Protein AF-A0A316YQ80-F1 (afdb_monomer_lite)

Sequence (242 aa):
MSKETETKEKSRPVLRRNPPIWSVTRQELCETLPYYRTYHSGCYFTSAPRPAWFDAHKPTAQGAPSSAPEGSTSTATVALHRDITPYAYLLGGFGAPRDLWHAEGRVVISHGGGKSGRPDSSSGTEVEGDGREEKSSVPCGKRRKRNGKPQARLKLLSDQSSSDARVAALLSSMRDKAPVVLIMGKDYPLAHFRLREDISFAVLAWYYITDGWGERADGEGEEDDQGEAAVRWKFRFEVRLM

Foldseek 3Di:
DDDPLVVLLVPFAADPDAFPDFDLAVVCVLVPDPQHPDRPDQWDKDLDDDDPVQCVPPPDPDDDDDDDDDDDDDPPPPVPLSLIAIAAGEQALQFAPPFAQDPQNLKTKGWLDDQWADPPDPDDDPPPDDPDDDPDDDDPDDDDPPDDDPPDRTARNAADDCPPSSNVNLVSQQVVVRWYWYKYAQNRRHHSHGYDPSTGIHTDGTWGFPDKDWDFRPDPDDPDDDDGGHIIMMTMTHDDDD

Organism: NCBI:txid215250

Structure (mmCIF, N/CA/C/O backbone):
data_AF-A0A316YQ80-F1
#
_entry.id   AF-A0A316YQ80-F1
#
loop_
_atom_site.group_PDB
_atom_site.id
_atom_site.type_symbol
_atom_site.label_atom_id
_atom_site.label_alt_id
_atom_site.label_comp_id
_atom_site.label_asym_id
_atom_site.label_entity_id
_atom_site.label_seq_id
_atom_site.pdbx_PDB_ins_code
_atom_site.Cartn_x
_atom_site.Cartn_y
_atom_site.Cartn_z
_atom_site.occupancy
_atom_site.B_iso_or_equiv
_atom_site.auth_seq_id
_atom_site.auth_comp_id
_atom_site.auth_asym_id
_atom_site.auth_atom_id
_atom_site.pdbx_PDB_model_num
ATOM 1 N N . MET A 1 1 ? -2.845 19.572 -15.588 1.00 45.44 1 MET A N 1
ATOM 2 C CA . MET A 1 1 ? -3.763 18.550 -15.026 1.00 45.44 1 MET A CA 1
ATOM 3 C C . MET A 1 1 ? -4.574 19.183 -13.910 1.00 45.44 1 MET A C 1
ATOM 5 O O . MET A 1 1 ? -4.271 19.036 -12.734 1.00 45.44 1 MET A O 1
ATOM 9 N N . SER A 1 2 ? -5.526 20.012 -14.313 1.00 49.16 2 SER A N 1
ATOM 10 C CA . SER A 1 2 ? -5.880 21.233 -13.600 1.00 49.16 2 SER A CA 1
ATOM 11 C C . SER A 1 2 ? -7.396 21.233 -13.392 1.00 49.16 2 SER A C 1
ATOM 13 O O . SER A 1 2 ? -8.129 21.042 -14.352 1.00 49.16 2 SER A O 1
ATOM 15 N N . LYS A 1 3 ? -7.859 21.426 -12.151 1.00 36.38 3 LYS A N 1
ATOM 16 C CA . LYS A 1 3 ? -9.272 21.509 -11.712 1.00 36.38 3 LYS A CA 1
ATOM 17 C C . LYS A 1 3 ? -10.079 20.198 -11.644 1.00 36.38 3 LYS A C 1
ATOM 19 O O . LYS A 1 3 ? -10.783 20.017 -10.659 1.00 36.38 3 LYS A O 1
ATOM 24 N N . GLU A 1 4 ? -9.951 19.272 -12.592 1.00 44.03 4 GLU A N 1
ATOM 25 C CA . GLU A 1 4 ? -10.872 18.117 -12.706 1.00 44.03 4 GLU A CA 1
ATOM 26 C C . GLU A 1 4 ? -10.662 17.005 -11.648 1.00 44.03 4 GLU A C 1
ATOM 28 O O . GLU A 1 4 ? -11.613 16.405 -11.135 1.00 44.03 4 GLU A O 1
ATOM 33 N N . THR A 1 5 ? -9.414 16.758 -11.242 1.00 50.00 5 THR A N 1
ATOM 34 C CA . THR A 1 5 ? -9.084 15.797 -10.173 1.00 50.00 5 THR A CA 1
ATOM 35 C C . THR A 1 5 ? -9.442 16.330 -8.783 1.00 50.00 5 THR A C 1
ATOM 37 O O . THR A 1 5 ? -9.922 15.576 -7.939 1.00 50.00 5 THR A O 1
ATOM 40 N N . GLU A 1 6 ? -9.290 17.639 -8.564 1.00 49.75 6 GLU A N 1
ATOM 41 C CA . GLU A 1 6 ? -9.628 18.311 -7.303 1.00 49.75 6 GLU A CA 1
ATOM 42 C C . GLU A 1 6 ? -11.151 18.363 -7.074 1.00 49.75 6 GLU A C 1
ATOM 44 O O . GLU A 1 6 ? -11.628 18.200 -5.947 1.00 49.75 6 GLU A O 1
ATOM 49 N N . THR A 1 7 ? -11.942 18.514 -8.144 1.00 51.03 7 THR A N 1
ATOM 50 C CA . THR A 1 7 ? -13.408 18.396 -8.076 1.00 51.03 7 THR A CA 1
ATOM 51 C C . THR A 1 7 ? -13.858 16.974 -7.754 1.00 51.03 7 THR A C 1
ATOM 53 O O . THR A 1 7 ? -14.769 16.786 -6.944 1.00 51.03 7 THR A O 1
ATOM 56 N N . LYS A 1 8 ? -13.185 15.959 -8.314 1.00 55.03 8 LYS A N 1
ATOM 57 C CA . LYS A 1 8 ? -13.493 14.550 -8.039 1.00 55.03 8 LYS A CA 1
ATOM 58 C C . LYS A 1 8 ? -13.157 14.174 -6.595 1.00 55.03 8 LYS A C 1
ATOM 60 O O . LYS A 1 8 ? -13.953 13.505 -5.941 1.00 55.03 8 LYS A O 1
ATOM 65 N N . GLU A 1 9 ? -12.046 14.670 -6.055 1.00 59.59 9 GLU A N 1
ATOM 66 C CA . GLU A 1 9 ? -11.638 14.422 -4.670 1.00 59.59 9 GLU A CA 1
ATOM 67 C C . GLU A 1 9 ? -12.655 14.942 -3.642 1.00 59.59 9 GLU A C 1
ATOM 69 O O . GLU A 1 9 ? -13.014 14.207 -2.718 1.00 59.59 9 GLU A O 1
ATOM 74 N N . LYS A 1 10 ? -13.174 16.164 -3.830 1.00 61.91 10 LYS A N 1
ATOM 75 C CA . LYS A 1 10 ? -14.188 16.767 -2.942 1.00 61.91 10 LYS A CA 1
ATOM 76 C C . LYS A 1 10 ? -15.563 16.101 -3.053 1.00 61.91 10 LYS A C 1
ATOM 78 O O . LYS A 1 10 ? -16.323 16.143 -2.089 1.00 61.91 10 LYS A O 1
ATOM 83 N N . SER A 1 11 ? -15.862 15.465 -4.189 1.00 75.25 11 SER A N 1
ATOM 84 C CA . SER A 1 11 ? -17.133 14.762 -4.423 1.00 75.25 11 SER A CA 1
ATOM 85 C C . SER A 1 11 ? -17.235 13.396 -3.729 1.00 75.25 11 SER A C 1
ATOM 87 O O . SER A 1 11 ? -18.340 12.889 -3.539 1.00 75.25 11 SER A O 1
ATOM 89 N N . ARG A 1 12 ? -16.104 12.798 -3.318 1.00 85.44 12 ARG A N 1
ATOM 90 C CA . ARG A 1 12 ? -16.102 11.486 -2.656 1.00 85.44 12 ARG A CA 1
ATOM 91 C C . ARG A 1 12 ? -16.741 11.563 -1.263 1.00 85.44 12 ARG A C 1
ATOM 93 O O . ARG A 1 12 ? -16.407 12.476 -0.493 1.00 85.44 12 ARG A O 1
ATOM 100 N N . PRO A 1 13 ? -17.601 10.595 -0.890 1.00 90.06 13 PRO A N 1
ATOM 101 C CA . PRO A 1 13 ? -18.147 10.521 0.457 1.00 90.06 13 PRO A CA 1
ATOM 102 C C . PRO A 1 13 ? -17.025 10.374 1.488 1.00 90.06 13 PRO A C 1
ATOM 104 O O . PRO A 1 13 ? -16.040 9.664 1.278 1.00 90.06 13 PRO A O 1
ATOM 107 N N . VAL A 1 14 ? -17.187 11.047 2.625 1.00 89.56 14 VAL A N 1
ATOM 108 C CA . VAL A 1 14 ? -16.308 10.858 3.783 1.00 89.56 14 VAL A CA 1
ATOM 109 C C . VAL A 1 14 ? -16.636 9.516 4.425 1.00 89.56 14 VAL A C 1
ATOM 111 O O . VAL A 1 14 ? -17.811 9.175 4.590 1.00 89.56 14 VAL A O 1
ATOM 114 N N . LEU A 1 15 ? -15.607 8.766 4.811 1.00 87.25 15 LEU A N 1
ATOM 115 C CA . LEU A 1 15 ? -15.780 7.540 5.579 1.00 87.25 15 LEU A CA 1
ATOM 116 C C . LEU A 1 15 ? -16.546 7.845 6.881 1.00 87.25 15 LEU A C 1
ATOM 118 O O . LEU A 1 15 ? -16.089 8.623 7.717 1.00 87.25 15 LEU A O 1
ATOM 122 N N . ARG A 1 16 ? -17.741 7.256 7.032 1.00 79.56 16 ARG A N 1
ATOM 123 C CA . ARG A 1 16 ? -18.685 7.604 8.114 1.00 79.56 16 ARG A CA 1
ATOM 124 C C . ARG A 1 16 ? -18.204 7.204 9.506 1.00 79.56 16 ARG A C 1
ATOM 126 O O . ARG A 1 16 ? -18.553 7.859 10.481 1.00 79.56 16 ARG A O 1
ATOM 133 N N . ARG A 1 17 ? -17.458 6.104 9.604 1.00 83.69 17 ARG A N 1
ATOM 134 C CA . ARG A 1 17 ? -16.898 5.593 10.858 1.00 83.69 17 ARG A CA 1
ATOM 135 C C . ARG A 1 17 ? -15.388 5.709 10.811 1.00 83.69 17 ARG A C 1
ATOM 137 O O . ARG A 1 17 ? -14.789 5.533 9.753 1.00 83.69 17 ARG A O 1
ATOM 144 N N . ASN A 1 18 ? -14.787 5.980 11.961 1.00 80.38 18 ASN A N 1
ATOM 145 C CA . ASN A 1 18 ? -13.338 5.934 12.055 1.00 80.38 18 ASN A CA 1
ATOM 146 C C . ASN A 1 18 ? -12.882 4.493 11.793 1.00 80.38 18 ASN A C 1
ATOM 148 O O . ASN A 1 18 ? -13.511 3.560 12.305 1.00 80.38 18 ASN A O 1
ATOM 152 N N . PRO A 1 19 ? -11.823 4.301 10.993 1.00 88.56 19 PRO A N 1
ATOM 153 C CA . PRO A 1 19 ? -11.212 2.989 10.866 1.00 88.56 19 PRO A CA 1
ATOM 154 C C . PRO A 1 19 ? -10.693 2.545 12.249 1.00 88.56 19 PRO A C 1
ATOM 156 O O . PRO A 1 19 ? -10.383 3.403 13.082 1.00 88.56 19 PRO A O 1
ATOM 159 N N . PRO A 1 20 ? -10.575 1.234 12.514 1.00 88.12 20 PRO A N 1
ATOM 160 C CA . PRO A 1 20 ? -10.132 0.736 13.818 1.00 88.12 20 PRO A CA 1
ATOM 161 C C . PRO A 1 20 ? -8.759 1.269 14.244 1.00 88.12 20 PRO A C 1
ATOM 163 O O . PRO A 1 20 ? -8.530 1.506 15.425 1.00 88.12 20 PRO A O 1
ATOM 166 N N . ILE A 1 21 ? -7.860 1.479 13.278 1.00 94.62 21 ILE A N 1
ATOM 167 C CA . ILE A 1 21 ? -6.523 2.031 13.496 1.00 94.62 21 ILE A CA 1
ATOM 168 C C . ILE A 1 21 ? -6.292 3.148 12.474 1.00 94.62 21 ILE A C 1
ATOM 170 O O . ILE A 1 21 ? -6.433 2.946 11.264 1.00 94.62 21 ILE A O 1
ATOM 174 N N . TRP A 1 22 ? -5.921 4.328 12.964 1.00 95.56 22 TRP A N 1
ATOM 175 C CA . TRP A 1 22 ? -5.585 5.498 12.158 1.00 95.56 22 TRP A CA 1
ATOM 176 C C . TRP A 1 22 ? -4.539 6.366 12.850 1.00 95.56 22 TRP A C 1
ATOM 178 O O . TRP A 1 22 ? -4.298 6.220 14.046 1.00 95.56 22 TRP A O 1
ATOM 188 N N . SER A 1 23 ? -3.943 7.289 12.097 1.00 96.00 23 SER A N 1
ATOM 189 C CA . SER A 1 23 ? -3.049 8.310 12.642 1.00 96.00 23 SER A CA 1
ATOM 190 C C . SER A 1 23 ? -3.179 9.651 11.916 1.00 96.00 23 SER A C 1
ATOM 192 O O . SER A 1 23 ? -3.639 9.734 10.766 1.00 96.00 23 SER A O 1
ATOM 194 N N . VAL A 1 24 ? -2.755 10.719 12.595 1.00 95.56 24 VAL A N 1
ATOM 195 C CA . VAL A 1 24 ? -2.677 12.074 12.027 1.00 95.56 24 VAL A CA 1
ATOM 196 C C . VAL A 1 24 ? -1.362 12.246 11.282 1.00 95.56 24 VAL A C 1
ATOM 198 O O . VAL A 1 24 ? -1.297 12.948 10.270 1.00 95.56 24 VAL A O 1
ATOM 201 N N . THR A 1 25 ? -0.302 11.594 11.755 1.00 95.50 25 THR A N 1
ATOM 202 C CA . THR A 1 25 ? 1.022 11.677 11.144 1.00 95.50 25 THR A CA 1
ATOM 203 C C . THR A 1 25 ? 1.566 10.303 10.780 1.00 95.50 25 THR A C 1
ATOM 205 O O . THR A 1 25 ? 1.204 9.273 11.352 1.00 95.50 25 THR A O 1
ATOM 208 N N . ARG A 1 26 ? 2.471 10.275 9.796 1.00 94.88 26 ARG A N 1
ATOM 209 C CA . ARG A 1 26 ? 3.195 9.046 9.453 1.00 94.88 26 ARG A CA 1
ATOM 210 C C . ARG A 1 26 ? 4.146 8.641 10.578 1.00 94.88 26 ARG A C 1
ATOM 212 O O . ARG A 1 26 ? 4.390 7.460 10.762 1.00 94.88 26 ARG A O 1
ATOM 219 N N . GLN A 1 27 ? 4.663 9.614 11.327 1.00 95.06 27 GLN A N 1
ATOM 220 C CA . GLN A 1 27 ? 5.530 9.359 12.470 1.00 95.06 27 GLN A CA 1
ATOM 221 C C . GLN A 1 27 ? 4.803 8.555 13.549 1.00 95.06 27 GLN A C 1
ATOM 223 O O . GLN A 1 27 ? 5.292 7.496 13.922 1.00 95.06 27 GLN A O 1
ATOM 228 N N . GLU A 1 28 ? 3.605 8.985 13.957 1.00 94.94 28 GLU A N 1
ATOM 229 C CA . GLU A 1 28 ? 2.752 8.223 14.883 1.00 94.94 28 GLU A CA 1
ATOM 230 C C . GLU A 1 28 ? 2.534 6.790 14.396 1.00 94.94 28 GLU A C 1
ATOM 232 O O . GLU A 1 28 ? 2.698 5.842 15.157 1.00 94.94 28 GLU A O 1
ATOM 237 N N . LEU A 1 29 ? 2.215 6.616 13.110 1.00 93.31 29 LEU A N 1
ATOM 238 C CA . LEU A 1 29 ? 2.022 5.298 12.507 1.00 93.31 29 LEU A CA 1
ATOM 239 C C . LEU A 1 29 ? 3.281 4.426 12.647 1.00 93.31 29 LEU A C 1
ATOM 241 O O . LEU A 1 29 ? 3.200 3.283 13.090 1.00 93.31 29 LEU A O 1
ATOM 245 N N . CYS A 1 30 ? 4.440 4.992 12.300 1.00 93.62 30 CYS A N 1
ATOM 246 C CA . CYS A 1 30 ? 5.731 4.317 12.354 1.00 93.62 30 CYS A CA 1
ATOM 247 C C . CYS A 1 30 ? 6.206 4.013 13.770 1.00 93.62 30 CYS A C 1
ATOM 249 O O . CYS A 1 30 ? 6.980 3.083 13.948 1.00 93.62 30 CYS A O 1
ATOM 251 N N . GLU A 1 31 ? 5.801 4.786 14.772 1.00 93.75 31 GLU A N 1
ATOM 252 C CA . GLU A 1 31 ? 6.211 4.589 16.166 1.00 93.75 31 GLU A CA 1
ATOM 253 C C . GLU A 1 31 ? 5.258 3.652 16.918 1.00 93.75 31 GLU A C 1
ATOM 255 O O . GLU A 1 31 ? 5.690 2.924 17.815 1.00 93.75 31 GLU A O 1
ATOM 260 N N . THR A 1 32 ? 3.997 3.572 16.494 1.00 92.38 32 THR A N 1
ATOM 261 C CA . THR A 1 32 ? 2.969 2.748 17.146 1.00 92.38 32 THR A CA 1
ATOM 262 C C . THR A 1 32 ? 2.859 1.335 16.578 1.00 92.38 32 THR A C 1
ATOM 264 O O . THR A 1 32 ? 2.655 0.393 17.343 1.00 92.38 32 THR A O 1
ATOM 267 N N . LEU A 1 33 ? 3.008 1.146 15.262 1.00 90.56 33 LEU A N 1
ATOM 268 C CA . LEU A 1 33 ? 2.737 -0.146 14.627 1.00 90.56 33 LEU A CA 1
ATOM 269 C C . LEU A 1 33 ? 4.000 -1.008 14.504 1.00 90.56 33 LEU A C 1
ATOM 271 O O . LEU A 1 33 ? 4.969 -0.589 13.871 1.00 90.56 33 LEU A O 1
ATOM 275 N N . PRO A 1 34 ? 4.008 -2.257 15.012 1.00 88.25 34 PRO A N 1
ATOM 276 C CA . PRO A 1 34 ? 5.167 -3.142 14.875 1.00 88.25 34 PRO A CA 1
ATOM 277 C C . PRO A 1 34 ? 5.418 -3.565 13.420 1.00 88.25 34 PRO A C 1
ATOM 279 O O . PRO A 1 34 ? 6.544 -3.888 13.061 1.00 88.25 34 PRO A O 1
ATOM 282 N N . TYR A 1 35 ? 4.383 -3.525 12.581 1.00 88.31 35 TYR A N 1
ATOM 283 C CA . TYR A 1 35 ? 4.395 -3.994 11.198 1.00 88.31 35 TYR A CA 1
ATOM 284 C C . TYR A 1 35 ? 4.566 -2.875 10.159 1.00 88.31 35 TYR A C 1
ATOM 286 O O . TYR A 1 35 ? 4.456 -3.142 8.967 1.00 88.31 35 TYR A O 1
ATOM 294 N N . TYR A 1 36 ? 4.830 -1.628 10.563 1.00 91.25 36 TYR A N 1
ATOM 295 C CA . TYR A 1 36 ? 5.151 -0.544 9.630 1.00 91.25 36 TYR A CA 1
ATOM 296 C C . TYR A 1 36 ? 6.129 0.436 10.274 1.00 91.25 36 TYR A C 1
ATOM 298 O O . TYR A 1 36 ? 5.719 1.262 11.073 1.00 91.25 36 TYR A O 1
ATOM 306 N N . ARG A 1 37 ? 7.422 0.354 9.932 1.00 90.50 37 ARG A N 1
ATOM 307 C CA . ARG A 1 37 ? 8.484 1.197 10.526 1.00 90.50 37 ARG A CA 1
ATOM 308 C C . ARG A 1 37 ? 9.261 2.011 9.487 1.00 90.50 37 ARG A C 1
ATOM 310 O O . ARG A 1 37 ? 10.451 2.258 9.645 1.00 90.50 37 ARG A O 1
ATOM 317 N N . THR A 1 38 ? 8.621 2.401 8.384 1.00 88.75 38 THR A N 1
ATOM 318 C CA . THR A 1 38 ? 9.286 3.167 7.318 1.00 88.75 38 THR A CA 1
ATOM 319 C C . THR A 1 38 ? 8.691 4.562 7.146 1.00 88.75 38 THR A C 1
ATOM 321 O O . THR A 1 38 ? 7.525 4.734 6.803 1.00 88.75 38 THR A O 1
ATOM 324 N N . TYR A 1 39 ? 9.510 5.594 7.354 1.00 88.31 39 TYR A N 1
ATOM 325 C CA . TYR A 1 39 ? 9.083 6.998 7.283 1.00 88.31 39 TYR A CA 1
ATOM 326 C C . TYR A 1 39 ? 8.968 7.536 5.852 1.00 88.31 39 TYR A C 1
ATOM 328 O O . TYR A 1 39 ? 8.240 8.499 5.613 1.00 88.31 39 TYR A O 1
ATOM 336 N N . HIS A 1 40 ? 9.644 6.898 4.894 1.00 86.31 40 HIS A N 1
ATOM 337 C CA . HIS A 1 40 ? 9.724 7.382 3.514 1.00 86.31 40 HIS A CA 1
ATOM 338 C C . HIS A 1 40 ? 9.324 6.339 2.461 1.00 86.31 40 HIS A C 1
ATOM 340 O O . HIS A 1 40 ? 8.959 6.718 1.351 1.00 86.31 40 HIS A O 1
ATOM 346 N N . SER A 1 41 ? 9.337 5.037 2.780 1.00 86.62 41 SER A N 1
ATOM 347 C CA . SER A 1 41 ? 8.957 3.986 1.823 1.00 86.62 41 SER A CA 1
ATOM 348 C C . SER A 1 41 ? 7.449 3.731 1.819 1.00 86.62 41 SER A C 1
ATOM 350 O O . SER A 1 41 ? 6.751 3.963 2.807 1.00 86.62 41 SER A O 1
ATOM 352 N N . GLY A 1 42 ? 6.928 3.241 0.696 1.00 88.44 42 GLY A N 1
ATOM 353 C CA . GLY A 1 42 ? 5.569 2.704 0.611 1.00 88.44 42 GLY A CA 1
ATOM 354 C C . GLY A 1 42 ? 5.458 1.294 1.197 1.00 88.44 42 GLY A C 1
ATOM 355 O O . GLY A 1 42 ? 4.428 0.955 1.755 1.00 88.44 42 GLY A O 1
ATOM 356 N N . CYS A 1 43 ? 6.526 0.498 1.153 1.00 90.81 43 CYS A N 1
ATOM 357 C CA . CYS A 1 43 ? 6.526 -0.891 1.613 1.00 90.81 43 CYS A CA 1
ATOM 358 C C . CYS A 1 43 ? 7.489 -1.064 2.790 1.00 90.81 43 CYS A C 1
ATOM 360 O O . CYS A 1 43 ? 8.639 -0.618 2.707 1.00 90.81 43 CYS A O 1
ATOM 362 N N . TYR A 1 44 ? 7.026 -1.721 3.855 1.00 89.56 44 TYR A N 1
ATOM 363 C CA . TYR A 1 44 ? 7.855 -2.161 4.974 1.00 89.56 44 TYR A CA 1
ATOM 364 C C . TYR A 1 44 ? 8.040 -3.677 4.918 1.00 89.56 44 TYR A C 1
ATOM 366 O O . TYR A 1 44 ? 7.066 -4.430 4.945 1.00 89.56 44 TYR A O 1
ATOM 374 N N . PHE A 1 45 ? 9.292 -4.109 4.834 1.00 87.12 45 PHE A N 1
ATOM 375 C CA . PHE A 1 45 ? 9.697 -5.507 4.789 1.00 87.12 45 PHE A CA 1
ATOM 376 C C . PHE A 1 45 ? 10.979 -5.694 5.594 1.00 87.12 45 PHE A C 1
ATOM 378 O O . PHE A 1 45 ? 11.761 -4.753 5.742 1.00 87.12 45 PHE A O 1
ATOM 385 N N . THR A 1 46 ? 11.210 -6.902 6.098 1.00 81.31 46 THR A N 1
ATOM 386 C CA . THR A 1 46 ? 12.467 -7.252 6.772 1.00 81.31 46 THR A CA 1
ATOM 387 C C . THR A 1 46 ? 13.130 -8.416 6.059 1.00 81.31 46 THR A C 1
ATOM 389 O O . THR A 1 46 ? 12.445 -9.343 5.639 1.00 81.31 46 THR A O 1
ATOM 392 N N . SER A 1 47 ? 14.460 -8.394 5.980 1.00 68.06 47 SER A N 1
ATOM 393 C CA . SER A 1 47 ? 15.284 -9.565 5.644 1.00 68.06 47 SER A CA 1
ATOM 394 C C . SER A 1 47 ? 15.521 -10.489 6.847 1.00 68.06 47 SER A C 1
ATOM 396 O O . SER A 1 47 ? 16.186 -11.513 6.713 1.00 68.06 47 SER A O 1
ATOM 398 N N . ALA A 1 48 ? 15.020 -10.109 8.027 1.00 60.44 48 ALA A N 1
ATOM 399 C CA . ALA A 1 48 ? 15.121 -10.899 9.244 1.00 60.44 48 ALA A CA 1
ATOM 400 C C . ALA A 1 48 ? 14.190 -12.125 9.186 1.00 60.44 48 ALA A C 1
ATOM 402 O O . ALA A 1 48 ? 13.116 -12.033 8.581 1.00 60.44 48 ALA A O 1
ATOM 403 N N . PRO A 1 49 ? 14.565 -13.241 9.843 1.00 55.91 49 PRO A N 1
ATOM 404 C CA . PRO A 1 49 ? 13.693 -14.400 9.973 1.00 55.91 49 PRO A CA 1
ATOM 405 C C . PRO A 1 49 ? 12.335 -13.985 10.548 1.00 55.91 49 PRO A C 1
ATOM 407 O O . PRO A 1 49 ? 12.261 -13.123 11.430 1.00 55.91 49 PRO A O 1
ATOM 410 N N . ARG A 1 50 ? 11.256 -14.577 10.022 1.00 55.19 50 ARG A N 1
ATOM 411 C CA . ARG A 1 50 ? 9.885 -14.259 10.439 1.00 55.19 50 ARG A CA 1
ATOM 412 C C . ARG A 1 50 ? 9.748 -14.409 11.963 1.00 55.19 50 ARG A C 1
ATOM 414 O O . ARG A 1 50 ? 10.193 -15.416 12.513 1.00 55.19 50 ARG A O 1
ATOM 421 N N . PRO A 1 51 ? 9.137 -13.441 12.667 1.00 54.00 51 PRO A N 1
ATOM 422 C CA . PRO A 1 51 ? 8.810 -13.590 14.075 1.00 54.00 51 PRO A CA 1
ATOM 423 C C . PRO A 1 51 ? 7.936 -14.828 14.294 1.00 54.00 51 PRO A C 1
ATOM 425 O O . PRO A 1 51 ? 6.995 -15.054 13.537 1.00 54.00 51 PRO A O 1
ATOM 428 N N . ALA A 1 52 ? 8.191 -15.583 15.364 1.00 54.69 52 ALA A N 1
ATOM 429 C CA . ALA A 1 52 ? 7.512 -16.854 15.646 1.00 54.69 52 ALA A CA 1
ATOM 430 C C . ALA A 1 52 ? 5.968 -16.771 15.684 1.00 54.69 52 ALA A C 1
ATOM 432 O O . ALA A 1 52 ? 5.290 -17.765 15.442 1.00 54.69 52 ALA A O 1
ATOM 433 N N . TRP A 1 53 ? 5.392 -15.593 15.954 1.00 55.38 53 TRP A N 1
ATOM 434 C CA . TRP A 1 53 ? 3.938 -15.390 15.941 1.00 55.38 53 TRP A CA 1
ATOM 435 C C . TRP A 1 53 ? 3.329 -15.369 14.530 1.00 55.38 53 TRP A C 1
ATOM 437 O O . TRP A 1 53 ? 2.127 -15.573 14.390 1.00 55.38 53 TRP A O 1
ATOM 447 N N . PHE A 1 54 ? 4.126 -15.134 13.484 1.00 54.78 54 PHE A N 1
ATOM 448 C CA . PHE A 1 54 ? 3.632 -15.018 12.111 1.00 54.78 54 PHE A CA 1
ATOM 449 C C . PHE A 1 54 ? 3.212 -16.378 11.527 1.00 54.78 54 PHE A C 1
ATOM 451 O O . PHE A 1 54 ? 2.214 -16.465 10.815 1.00 54.78 54 PHE A O 1
ATOM 458 N N . ASP A 1 55 ? 3.909 -17.459 11.889 1.00 59.34 55 ASP A N 1
ATOM 459 C CA . ASP A 1 55 ? 3.577 -18.823 11.450 1.00 59.34 55 ASP A CA 1
ATOM 460 C C . ASP A 1 55 ? 2.475 -19.484 12.302 1.00 59.34 55 ASP A C 1
ATOM 462 O O . ASP A 1 55 ? 1.915 -20.511 11.913 1.00 59.34 55 ASP A O 1
ATOM 466 N N . ALA A 1 56 ? 2.096 -18.874 13.431 1.00 54.66 56 ALA A N 1
ATOM 467 C CA . ALA A 1 56 ? 1.104 -19.416 14.363 1.00 54.66 56 ALA A CA 1
ATOM 468 C C . ALA A 1 56 ? -0.333 -19.470 13.796 1.00 54.66 56 ALA A C 1
ATOM 470 O O . ALA A 1 56 ? -1.195 -20.128 14.374 1.00 54.66 56 ALA A O 1
ATOM 471 N N . HIS A 1 57 ? -0.597 -18.817 12.658 1.00 48.12 57 HIS A N 1
ATOM 472 C CA . HIS A 1 57 ? -1.898 -18.837 11.977 1.00 48.12 57 HIS A CA 1
ATOM 473 C C . HIS A 1 57 ? -1.968 -19.792 10.782 1.00 48.12 57 HIS A C 1
ATOM 475 O O . HIS A 1 57 ? -2.988 -19.831 10.088 1.00 48.12 57 HIS A O 1
ATOM 481 N N . LYS A 1 58 ? -0.922 -20.585 10.519 1.00 47.62 58 LYS A N 1
ATOM 482 C CA . LYS A 1 58 ? -1.021 -21.628 9.499 1.00 47.62 58 LYS A CA 1
ATOM 483 C C . LYS A 1 58 ? -1.891 -22.765 10.055 1.00 47.62 58 LYS A C 1
ATOM 485 O O . LYS A 1 58 ? -1.523 -23.324 11.090 1.00 47.62 58 LYS A O 1
ATOM 490 N N . PRO A 1 59 ? -3.012 -23.149 9.410 1.00 39.25 59 PRO A N 1
ATOM 491 C CA . PRO A 1 59 ? -3.704 -24.372 9.785 1.00 39.25 59 PRO A CA 1
ATOM 492 C C . PRO A 1 59 ? -2.700 -25.515 9.656 1.00 39.25 59 PRO A C 1
ATOM 494 O O . PRO A 1 59 ? -2.115 -25.743 8.594 1.00 39.25 59 PRO A O 1
ATOM 497 N N . THR A 1 60 ? -2.422 -26.155 10.786 1.00 39.34 60 THR A N 1
ATOM 498 C CA . THR A 1 60 ? -1.426 -27.208 10.912 1.00 39.34 60 THR A CA 1
ATOM 499 C C . THR A 1 60 ? -1.908 -28.383 10.071 1.00 39.34 60 THR A C 1
ATOM 501 O O . THR A 1 60 ? -2.821 -29.106 10.463 1.00 39.34 60 THR A O 1
ATOM 504 N N . ALA A 1 61 ? -1.325 -28.569 8.887 1.00 41.25 61 ALA A N 1
ATOM 505 C CA . ALA A 1 61 ? -1.428 -29.838 8.187 1.00 41.25 61 ALA A CA 1
ATOM 506 C C . ALA A 1 61 ? -0.655 -30.859 9.031 1.00 41.25 61 ALA A C 1
ATOM 508 O O . ALA A 1 61 ? 0.575 -30.892 9.024 1.00 41.25 61 ALA A O 1
ATOM 509 N N . GLN A 1 62 ? -1.383 -31.612 9.851 1.00 39.31 62 GLN A N 1
ATOM 510 C CA . GLN A 1 62 ? -0.838 -32.725 10.612 1.00 39.31 62 GLN A CA 1
ATOM 511 C C . GLN A 1 62 ? -0.335 -33.796 9.636 1.00 39.31 62 GLN A C 1
ATOM 513 O O . GLN A 1 62 ? -1.104 -34.300 8.823 1.00 39.31 62 GLN A O 1
ATOM 518 N N . GLY A 1 63 ? 0.944 -34.160 9.764 1.00 39.72 63 GLY A N 1
ATOM 519 C CA . GLY A 1 63 ? 1.476 -35.429 9.265 1.00 39.72 63 GLY A CA 1
ATOM 520 C C . GLY A 1 63 ? 2.572 -35.321 8.205 1.00 39.72 63 GLY A C 1
ATOM 521 O O . GLY A 1 63 ? 2.293 -35.428 7.017 1.00 39.72 63 GLY A O 1
ATOM 522 N N . ALA A 1 64 ? 3.832 -35.238 8.639 1.00 31.70 64 ALA A N 1
ATOM 523 C CA . ALA A 1 64 ? 4.947 -35.869 7.928 1.00 31.70 64 ALA A CA 1
ATOM 524 C C . ALA A 1 64 ? 6.093 -36.169 8.919 1.00 31.70 64 ALA A C 1
ATOM 526 O O . ALA A 1 64 ? 6.464 -35.281 9.691 1.00 31.70 64 ALA A O 1
ATOM 527 N N . PRO A 1 65 ? 6.621 -37.407 8.953 1.00 42.81 65 PRO A N 1
ATOM 528 C CA . PRO A 1 65 ? 7.634 -37.815 9.914 1.00 42.81 65 PRO A CA 1
ATOM 529 C C . PRO A 1 65 ? 9.049 -37.376 9.518 1.00 42.81 65 PRO A C 1
ATOM 531 O O . PRO A 1 65 ? 9.397 -37.248 8.346 1.00 42.81 65 PRO A O 1
ATOM 534 N N . SER A 1 66 ? 9.852 -37.193 10.564 1.00 41.91 66 SER A N 1
ATOM 535 C CA . SER A 1 66 ? 11.301 -37.014 10.562 1.00 41.91 66 SER A CA 1
ATOM 536 C C . SER A 1 66 ? 12.023 -38.195 9.906 1.00 41.91 66 SER A C 1
ATOM 538 O O . SER A 1 66 ? 11.866 -39.331 10.350 1.00 41.91 66 SER A O 1
ATOM 540 N N . SER A 1 67 ? 12.870 -37.910 8.916 1.00 39.22 67 SER A N 1
ATOM 541 C CA . SER A 1 67 ? 14.067 -38.707 8.622 1.00 39.22 67 SER A CA 1
ATOM 542 C C . SER A 1 67 ? 15.036 -37.896 7.759 1.00 39.22 67 SER A C 1
ATOM 544 O O . SER A 1 67 ? 14.754 -37.610 6.595 1.00 39.22 67 SER A O 1
ATOM 546 N N . ALA A 1 68 ? 16.174 -37.522 8.342 1.00 41.12 68 ALA A N 1
ATOM 547 C CA . ALA A 1 68 ? 17.336 -37.011 7.621 1.00 41.12 68 ALA A CA 1
ATOM 548 C C . ALA A 1 68 ? 17.995 -38.120 6.779 1.00 41.12 68 ALA A C 1
ATOM 550 O O . ALA A 1 68 ? 17.895 -39.299 7.129 1.00 41.12 68 ALA A O 1
ATOM 551 N N . PRO A 1 69 ? 18.751 -37.741 5.737 1.00 45.00 69 PRO A N 1
ATOM 552 C CA . PRO A 1 69 ? 20.069 -38.343 5.592 1.00 45.00 69 PRO A CA 1
ATOM 553 C C . PRO A 1 69 ? 21.171 -37.306 5.347 1.00 45.00 69 PRO A C 1
ATOM 555 O O . PRO A 1 69 ? 21.003 -36.316 4.636 1.00 45.00 69 PRO A O 1
ATOM 558 N N . GLU A 1 70 ? 22.317 -37.584 5.961 1.00 40.47 70 GLU A N 1
ATOM 559 C CA . GLU A 1 70 ? 23.602 -36.944 5.715 1.00 40.47 70 GLU A CA 1
ATOM 560 C C . GLU A 1 70 ? 24.140 -37.342 4.333 1.00 40.47 70 GLU A C 1
ATOM 562 O O . GLU A 1 70 ? 24.057 -38.502 3.927 1.00 40.47 70 GLU A O 1
ATOM 567 N N . GLY A 1 71 ? 24.726 -36.385 3.615 1.00 33.19 71 GLY A N 1
ATOM 568 C CA . GLY A 1 71 ? 25.395 -36.637 2.342 1.00 33.19 71 GLY A CA 1
ATOM 569 C C . GLY A 1 71 ? 25.911 -35.345 1.723 1.00 33.19 71 GLY A C 1
ATOM 570 O O . GLY A 1 71 ? 25.144 -34.541 1.202 1.00 33.19 71 GLY A O 1
ATOM 571 N N . SER A 1 72 ? 27.224 -35.131 1.803 1.00 44.38 72 SER A N 1
ATOM 572 C CA . SER A 1 72 ? 27.925 -34.000 1.198 1.00 44.38 72 SER A CA 1
ATOM 573 C C . SER A 1 72 ? 27.839 -34.044 -0.328 1.00 44.38 72 SER A C 1
ATOM 575 O O . SER A 1 72 ? 28.207 -35.060 -0.920 1.00 44.38 72 SER A O 1
ATOM 577 N N . THR A 1 73 ? 27.480 -32.943 -0.989 1.00 30.98 73 THR A N 1
ATOM 578 C CA . THR A 1 73 ? 27.986 -32.648 -2.342 1.00 30.98 73 THR A CA 1
ATOM 579 C C . THR A 1 73 ? 27.752 -31.186 -2.732 1.00 30.98 73 THR A C 1
ATOM 581 O O . THR A 1 73 ? 26.647 -30.673 -2.625 1.00 30.98 73 THR A O 1
ATOM 584 N N . SER A 1 74 ? 28.816 -30.560 -3.248 1.00 35.09 74 SER A N 1
ATOM 585 C CA . SER A 1 74 ? 28.811 -29.424 -4.182 1.00 35.09 74 SER A CA 1
ATOM 586 C C . SER A 1 74 ? 28.145 -28.113 -3.729 1.00 35.09 74 SER A C 1
ATOM 588 O O . SER A 1 74 ? 26.967 -27.863 -3.972 1.00 35.09 74 SER A O 1
ATOM 590 N N . THR A 1 75 ? 28.966 -27.194 -3.213 1.00 35.09 75 THR A N 1
ATOM 591 C CA . THR A 1 75 ? 28.686 -25.753 -3.117 1.00 35.09 75 THR A CA 1
ATOM 592 C C . THR A 1 75 ? 28.540 -25.126 -4.508 1.00 35.09 75 THR A C 1
ATOM 594 O O . THR A 1 75 ? 29.444 -24.465 -5.014 1.00 35.09 75 THR A O 1
ATOM 597 N N . ALA A 1 76 ? 27.381 -25.312 -5.131 1.00 35.31 76 ALA A N 1
ATOM 598 C CA . ALA A 1 76 ? 26.808 -24.258 -5.945 1.00 35.31 76 ALA A CA 1
ATOM 599 C C . ALA A 1 76 ? 26.207 -23.269 -4.947 1.00 35.31 76 ALA A C 1
ATOM 601 O O . ALA A 1 76 ? 25.344 -23.648 -4.155 1.00 35.31 76 ALA A O 1
ATOM 602 N N . THR A 1 77 ? 26.687 -22.028 -4.928 1.00 36.41 77 THR A N 1
ATOM 603 C CA . THR A 1 77 ? 26.062 -20.944 -4.168 1.00 36.41 77 THR A CA 1
ATOM 604 C C . THR A 1 77 ? 24.693 -20.679 -4.791 1.00 36.41 77 THR A C 1
ATOM 606 O O . THR A 1 77 ? 24.515 -19.754 -5.577 1.00 36.41 77 THR A O 1
ATOM 609 N N . VAL A 1 78 ? 23.718 -21.541 -4.491 1.00 37.69 78 VAL A N 1
ATOM 610 C CA . VAL A 1 78 ? 22.301 -21.239 -4.636 1.00 37.69 78 VAL A CA 1
ATOM 611 C C . VAL A 1 78 ? 22.138 -19.986 -3.803 1.00 37.69 78 VAL A C 1
ATOM 613 O O . VAL A 1 78 ? 22.294 -20.040 -2.584 1.00 37.69 78 VAL A O 1
ATOM 616 N N . ALA A 1 79 ? 21.959 -18.841 -4.460 1.00 38.84 79 ALA A N 1
ATOM 617 C CA . ALA A 1 79 ? 21.632 -17.607 -3.780 1.00 38.84 79 ALA A CA 1
ATOM 618 C C . ALA A 1 79 ? 20.387 -17.912 -2.950 1.00 38.84 79 ALA A C 1
ATOM 620 O O . ALA A 1 79 ? 1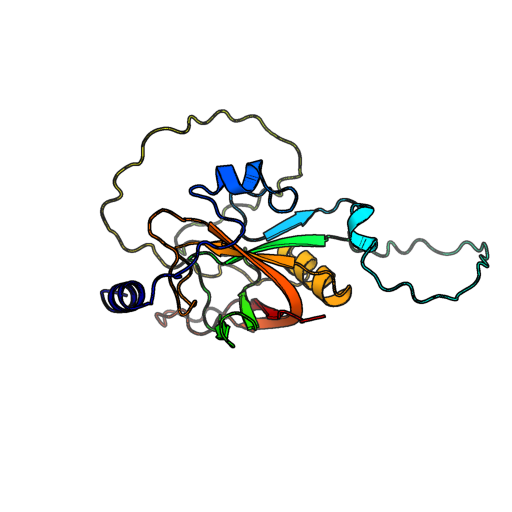9.292 -18.032 -3.499 1.00 38.84 79 ALA A O 1
ATOM 621 N N . LEU A 1 80 ? 20.582 -18.153 -1.649 1.00 41.59 80 LEU A N 1
ATOM 622 C CA . LEU A 1 80 ? 19.497 -18.354 -0.712 1.00 41.59 80 LEU A CA 1
ATOM 623 C C . LEU A 1 80 ? 18.677 -17.081 -0.861 1.00 41.59 80 LEU A C 1
ATOM 625 O O . LEU A 1 80 ? 19.174 -15.995 -0.550 1.00 41.59 80 LEU A O 1
ATOM 629 N N . HIS A 1 81 ? 17.501 -17.191 -1.477 1.00 49.25 81 HIS A N 1
ATOM 630 C CA . HIS A 1 81 ? 16.609 -16.059 -1.635 1.00 49.25 81 HIS A CA 1
ATOM 631 C C . HIS A 1 81 ? 16.400 -15.556 -0.214 1.00 49.25 81 HIS A C 1
ATOM 633 O O . HIS A 1 81 ? 15.836 -16.280 0.601 1.00 49.25 81 HIS A O 1
ATOM 639 N N . ARG A 1 82 ? 16.987 -14.402 0.135 1.00 54.25 82 ARG A N 1
ATOM 640 C CA . ARG A 1 82 ? 16.788 -13.828 1.464 1.00 54.25 82 ARG A CA 1
ATOM 641 C C . ARG A 1 82 ? 15.277 -13.763 1.621 1.00 54.25 82 ARG A C 1
ATOM 643 O O . ARG A 1 82 ? 14.625 -13.178 0.757 1.00 54.25 82 ARG A O 1
ATOM 650 N N . ASP A 1 83 ? 14.734 -14.418 2.642 1.00 60.94 83 ASP A N 1
ATOM 651 C CA . ASP A 1 83 ? 13.292 -14.480 2.867 1.00 60.94 83 ASP A CA 1
ATOM 652 C C . ASP A 1 83 ? 12.811 -13.105 3.328 1.00 60.94 83 ASP A C 1
ATOM 654 O O . ASP A 1 83 ? 12.568 -12.837 4.504 1.00 60.94 83 ASP A O 1
ATOM 658 N N . ILE A 1 84 ? 12.729 -12.185 2.373 1.00 78.81 84 ILE A N 1
ATOM 659 C CA . ILE A 1 84 ? 12.249 -10.842 2.597 1.00 78.81 84 ILE A CA 1
ATOM 660 C C . ILE A 1 84 ? 10.733 -10.948 2.712 1.00 78.81 84 ILE A C 1
ATOM 662 O O . ILE A 1 84 ? 10.054 -11.318 1.755 1.00 78.81 84 ILE A O 1
ATOM 666 N N . THR A 1 85 ? 10.199 -10.647 3.894 1.00 83.00 85 THR A N 1
ATOM 667 C CA . THR A 1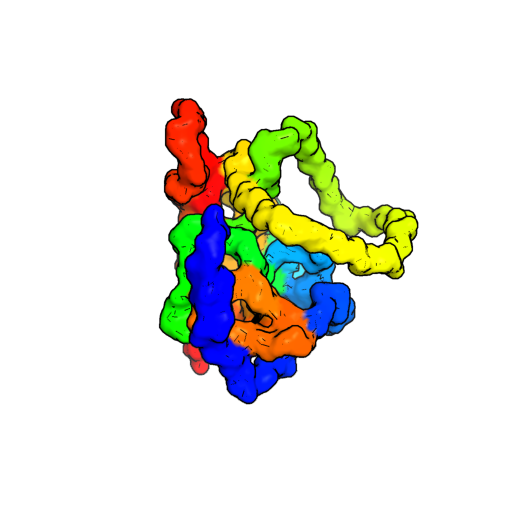 85 ? 8.755 -10.708 4.149 1.00 83.00 85 THR A CA 1
ATOM 668 C C . THR A 1 85 ? 8.207 -9.288 4.316 1.00 83.00 85 THR A C 1
ATOM 670 O O . THR A 1 85 ? 8.666 -8.565 5.208 1.00 83.00 85 THR A O 1
ATOM 673 N N . PRO A 1 86 ? 7.259 -8.846 3.471 1.00 90.75 86 PRO A N 1
ATOM 674 C CA . PRO A 1 86 ? 6.575 -7.576 3.643 1.00 90.75 86 PRO A CA 1
ATOM 675 C C . PRO A 1 86 ? 5.502 -7.707 4.722 1.00 90.75 86 PRO A C 1
ATOM 677 O O . PRO A 1 86 ? 4.718 -8.651 4.721 1.00 90.75 86 PRO A O 1
ATOM 680 N N . TYR A 1 87 ? 5.444 -6.731 5.623 1.00 92.38 87 TYR A N 1
ATOM 681 C CA . TYR A 1 87 ? 4.419 -6.684 6.668 1.00 92.38 87 TYR A CA 1
ATOM 682 C C . TYR A 1 87 ? 3.313 -5.693 6.344 1.00 92.38 87 TYR A C 1
ATOM 684 O O . TYR A 1 87 ? 2.146 -5.948 6.639 1.00 92.38 87 TYR A O 1
ATOM 692 N N . ALA A 1 88 ? 3.665 -4.562 5.730 1.00 95.00 88 ALA A N 1
ATOM 693 C CA . ALA A 1 88 ? 2.693 -3.541 5.392 1.00 95.00 88 ALA A CA 1
ATOM 694 C C . ALA A 1 88 ? 3.056 -2.762 4.131 1.00 95.00 88 ALA A C 1
ATOM 696 O O . ALA A 1 88 ? 4.228 -2.527 3.817 1.00 95.00 88 ALA A O 1
ATOM 697 N N . TYR A 1 89 ? 2.004 -2.325 3.448 1.00 96.81 89 TYR A N 1
ATOM 698 C CA . TYR A 1 89 ? 2.055 -1.610 2.188 1.00 96.81 89 TYR A CA 1
ATOM 699 C C . TYR A 1 89 ? 1.146 -0.375 2.243 1.00 96.81 89 TYR A C 1
ATOM 701 O O . TYR A 1 89 ? -0.041 -0.470 2.556 1.00 96.81 89 TYR A O 1
ATOM 709 N N . LEU A 1 90 ? 1.705 0.798 1.949 1.00 96.38 90 LEU A N 1
ATOM 710 C CA . LEU A 1 90 ? 1.005 2.076 1.937 1.00 96.38 90 LEU A CA 1
ATOM 711 C C . LEU A 1 90 ? 0.553 2.443 0.523 1.00 96.38 90 LEU A C 1
ATOM 713 O O . LEU A 1 90 ? 1.363 2.724 -0.360 1.00 96.38 90 LEU A O 1
ATOM 717 N N . LEU A 1 91 ? -0.757 2.597 0.382 1.00 95.56 91 LEU A N 1
ATOM 718 C CA . LEU A 1 91 ? -1.427 3.257 -0.727 1.00 95.56 91 LEU A CA 1
ATOM 719 C C . LEU A 1 91 ? -1.342 4.782 -0.533 1.00 95.56 91 LEU A C 1
ATOM 721 O O . LEU A 1 91 ? -2.110 5.354 0.239 1.00 95.56 91 LEU A O 1
ATOM 725 N N . GLY A 1 92 ? -0.378 5.435 -1.188 1.00 90.25 92 GLY A N 1
ATOM 726 C CA . GLY A 1 92 ? -0.166 6.893 -1.122 1.00 90.25 92 GLY A CA 1
ATOM 727 C C . GLY A 1 92 ? -0.648 7.651 -2.366 1.00 90.25 92 GLY A C 1
ATOM 728 O O . GLY A 1 92 ? -1.151 7.055 -3.315 1.00 90.25 92 GLY A O 1
ATOM 729 N N . GLY A 1 93 ? -0.448 8.971 -2.403 1.00 86.19 93 GLY A N 1
ATOM 730 C CA . GLY A 1 93 ? -0.943 9.843 -3.480 1.00 86.19 93 GLY A CA 1
ATOM 731 C C . GLY A 1 93 ? -0.269 9.714 -4.850 1.00 86.19 93 GLY A C 1
ATOM 732 O O . GLY A 1 93 ? -0.664 10.397 -5.793 1.00 86.19 93 GLY A O 1
ATOM 733 N N . PHE A 1 94 ? 0.725 8.839 -5.000 1.00 84.62 94 PHE A N 1
ATOM 734 C CA . PHE A 1 94 ? 1.481 8.653 -6.244 1.00 84.62 94 PHE A CA 1
ATOM 735 C C . PHE A 1 94 ? 1.007 7.420 -7.020 1.00 84.62 94 PHE A C 1
ATOM 737 O O . PHE A 1 94 ? 1.793 6.523 -7.301 1.00 84.62 94 PHE A O 1
ATOM 744 N N . GLY A 1 95 ? -0.288 7.353 -7.335 1.00 82.25 95 GLY A N 1
ATOM 745 C CA . GLY A 1 95 ? -0.845 6.256 -8.131 1.00 82.25 95 GLY A CA 1
ATOM 746 C C . GLY A 1 95 ? -0.216 6.174 -9.526 1.00 82.25 95 GLY A C 1
ATOM 747 O O . GLY A 1 95 ? 0.018 7.195 -10.176 1.00 82.25 95 GLY A O 1
ATOM 748 N N . ALA A 1 96 ? 0.033 4.956 -9.991 1.00 85.81 96 ALA A N 1
ATOM 749 C CA . ALA A 1 96 ? 0.494 4.687 -11.347 1.00 85.81 96 ALA A CA 1
ATOM 750 C C . ALA A 1 96 ? -0.703 4.463 -12.294 1.00 85.81 96 ALA A C 1
ATOM 752 O O . ALA A 1 96 ? -1.770 4.043 -11.835 1.00 85.81 96 ALA A O 1
ATOM 753 N N . PRO A 1 97 ? -0.556 4.676 -13.618 1.00 85.69 97 PRO A N 1
ATOM 754 C CA . PRO A 1 97 ? -1.551 4.226 -14.590 1.00 85.69 97 PRO A CA 1
ATOM 755 C C . PRO A 1 97 ? -1.909 2.756 -14.358 1.00 85.69 97 PRO A C 1
ATOM 757 O O . PRO A 1 97 ? -1.032 1.968 -14.005 1.00 85.69 97 PRO A O 1
ATOM 760 N N . ARG A 1 98 ? -3.190 2.405 -14.516 1.00 89.81 98 ARG A N 1
ATOM 761 C CA . ARG A 1 98 ? -3.738 1.056 -14.269 1.00 89.81 98 ARG A CA 1
ATOM 762 C C . ARG A 1 98 ? -3.646 0.545 -12.822 1.00 89.81 98 ARG A C 1
ATOM 764 O O . ARG A 1 98 ? -3.984 -0.607 -12.571 1.00 89.81 98 ARG A O 1
ATOM 771 N N . ASP A 1 99 ? -3.267 1.385 -11.855 1.00 94.00 99 ASP A N 1
ATOM 772 C CA . ASP A 1 99 ? -3.636 1.112 -10.462 1.00 94.00 99 ASP A CA 1
ATOM 773 C C . ASP A 1 99 ? -5.169 1.168 -10.335 1.00 94.00 99 ASP A C 1
ATOM 775 O O . ASP A 1 99 ? -5.836 1.966 -11.001 1.00 94.00 99 ASP A O 1
ATOM 779 N N . LEU A 1 100 ? -5.736 0.319 -9.479 1.00 95.31 100 LEU A N 1
ATOM 780 C CA . LEU A 1 100 ? -7.180 0.118 -9.391 1.00 95.31 100 LEU A CA 1
ATOM 781 C C . LEU A 1 100 ? -7.634 -0.016 -7.940 1.00 95.31 100 LEU A C 1
ATOM 783 O O . LEU A 1 100 ? -7.017 -0.712 -7.139 1.00 95.31 100 LEU A O 1
ATOM 787 N N . TRP A 1 101 ? -8.778 0.590 -7.642 1.00 95.81 101 TRP A N 1
ATOM 788 C CA . TRP A 1 101 ? -9.573 0.309 -6.455 1.00 95.81 101 TRP A CA 1
ATOM 789 C C . TRP A 1 101 ? -10.874 -0.359 -6.895 1.00 95.81 101 TRP A C 1
ATOM 791 O O . TRP A 1 101 ? -11.619 0.212 -7.692 1.00 95.81 101 TRP A O 1
ATOM 801 N N . HIS A 1 102 ? -11.157 -1.566 -6.410 1.00 95.12 102 HIS A N 1
ATOM 802 C CA . HIS A 1 102 ? -12.311 -2.339 -6.859 1.00 95.12 102 HIS A CA 1
ATOM 803 C C . HIS A 1 102 ? -12.985 -3.107 -5.720 1.00 95.12 102 HIS A C 1
ATOM 805 O O . HIS A 1 102 ? -12.408 -3.283 -4.646 1.00 95.12 102 HIS A O 1
ATOM 811 N N . ALA A 1 103 ? -14.232 -3.536 -5.947 1.00 93.62 103 ALA A N 1
ATOM 812 C CA . ALA A 1 103 ? -15.039 -4.273 -4.971 1.00 93.62 103 ALA A CA 1
ATOM 813 C C . ALA A 1 103 ? -15.009 -3.630 -3.567 1.00 93.62 103 ALA A C 1
ATOM 815 O O . ALA A 1 103 ? -14.735 -4.293 -2.569 1.00 93.62 103 ALA A O 1
ATOM 816 N N . GLU A 1 104 ? -15.209 -2.307 -3.507 1.00 91.12 104 GLU A N 1
ATOM 817 C CA . GLU A 1 104 ? -15.176 -1.513 -2.265 1.00 91.12 104 GLU A CA 1
ATOM 818 C C . GLU A 1 104 ? -13.847 -1.593 -1.490 1.00 91.12 104 GLU A C 1
ATOM 820 O O . GLU A 1 104 ? -13.805 -1.412 -0.276 1.00 91.12 104 GLU A O 1
ATOM 825 N N . GLY A 1 105 ? -12.745 -1.838 -2.197 1.00 92.88 105 GLY A N 1
ATOM 826 C CA . GLY A 1 105 ? -11.419 -1.993 -1.609 1.00 92.88 105 GLY A CA 1
ATOM 827 C C . GLY A 1 105 ? -11.057 -3.431 -1.287 1.00 92.88 105 GLY A C 1
ATOM 828 O O . GLY A 1 105 ? -9.926 -3.669 -0.901 1.00 92.88 105 GLY A O 1
ATOM 829 N N . ARG A 1 106 ? -11.951 -4.409 -1.491 1.00 94.56 106 ARG A N 1
ATOM 830 C CA . ARG A 1 106 ? -11.603 -5.832 -1.332 1.00 94.56 106 ARG A CA 1
ATOM 831 C C . ARG A 1 106 ? -10.567 -6.288 -2.347 1.00 94.56 106 ARG A C 1
ATOM 833 O O . ARG A 1 106 ? -9.847 -7.236 -2.059 1.00 94.56 106 ARG A O 1
ATOM 840 N N . VAL A 1 107 ? -10.506 -5.622 -3.501 1.00 96.81 107 VAL A N 1
ATOM 841 C CA . VAL A 1 107 ? -9.497 -5.843 -4.535 1.00 96.81 107 VAL A CA 1
ATOM 842 C C . VAL A 1 107 ? -8.813 -4.516 -4.844 1.00 96.81 107 VAL A C 1
ATOM 844 O O . VAL A 1 107 ? -9.466 -3.542 -5.224 1.00 96.81 107 VAL A O 1
ATOM 847 N N . VAL A 1 108 ? -7.492 -4.479 -4.703 1.00 97.50 108 VAL A N 1
ATOM 848 C CA . VAL A 1 108 ? -6.665 -3.307 -5.011 1.00 97.50 108 VAL A CA 1
ATOM 849 C C . VAL A 1 108 ? -5.528 -3.734 -5.927 1.00 97.50 108 VAL A C 1
ATOM 851 O O . VAL A 1 108 ? -4.849 -4.717 -5.650 1.00 97.50 108 VAL A O 1
ATOM 854 N N . ILE A 1 109 ? -5.300 -2.989 -7.005 1.00 97.38 109 ILE A N 1
ATOM 855 C CA . ILE A 1 109 ? -4.110 -3.134 -7.846 1.00 97.38 109 ILE A CA 1
ATOM 856 C C . ILE A 1 109 ? -3.218 -1.927 -7.585 1.00 97.38 109 ILE A C 1
ATOM 858 O O . ILE A 1 109 ? -3.655 -0.785 -7.741 1.00 97.38 109 ILE A O 1
ATOM 862 N N . SER A 1 110 ? -1.979 -2.175 -7.171 1.00 96.56 110 SER A N 1
ATOM 863 C CA . SER A 1 110 ? -0.992 -1.123 -6.925 1.00 96.56 110 SER A CA 1
ATOM 864 C C . SER A 1 110 ? 0.369 -1.510 -7.490 1.00 96.56 110 SER A C 1
ATOM 866 O O . SER A 1 110 ? 0.723 -2.687 -7.553 1.00 96.56 110 SER A O 1
ATOM 868 N N . HIS A 1 111 ? 1.128 -0.512 -7.926 1.00 94.38 111 HIS A N 1
ATOM 869 C CA . HIS A 1 111 ? 2.486 -0.677 -8.430 1.00 94.38 111 HIS A CA 1
ATOM 870 C C . HIS A 1 111 ? 3.495 -1.063 -7.332 1.00 94.38 111 HIS A C 1
ATOM 872 O O . HIS A 1 111 ? 3.293 -0.737 -6.178 1.00 94.38 111 HIS A O 1
ATOM 878 N N . GLY A 1 112 ? 4.622 -1.700 -7.664 1.00 88.88 112 GLY A N 1
ATOM 879 C CA . GLY A 1 112 ? 5.613 -2.179 -6.676 1.00 88.88 112 GLY A CA 1
ATOM 880 C C . GLY A 1 112 ? 6.425 -1.091 -5.947 1.00 88.88 112 GLY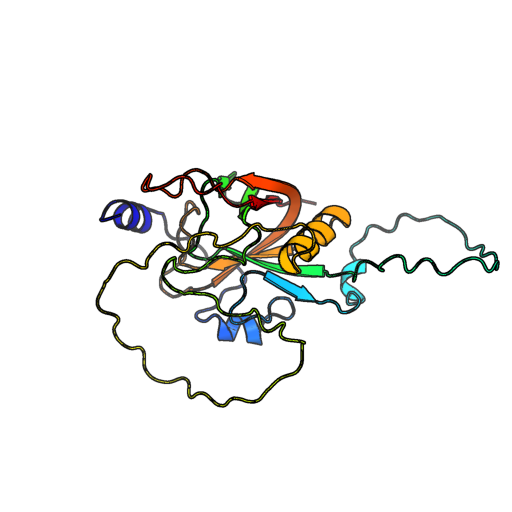 A C 1
ATOM 881 O O . GLY A 1 112 ? 7.105 -1.368 -4.957 1.00 88.88 112 GLY A O 1
ATOM 882 N N . GLY A 1 113 ? 6.347 0.160 -6.417 1.00 86.44 113 GLY A N 1
ATOM 883 C CA . GLY A 1 113 ? 7.088 1.314 -5.891 1.00 86.44 113 GLY A CA 1
ATOM 884 C C . GLY A 1 113 ? 8.595 1.300 -6.204 1.00 86.44 113 GLY A C 1
ATOM 885 O O . GLY A 1 113 ? 9.161 0.289 -6.592 1.00 86.44 113 GLY A O 1
ATOM 886 N N . GLY A 1 114 ? 9.277 2.434 -5.999 1.00 86.06 114 GLY A N 1
ATOM 887 C CA . GLY A 1 114 ? 10.712 2.582 -6.317 1.00 86.06 114 GLY A CA 1
ATOM 888 C C . GLY A 1 114 ? 10.976 3.001 -7.764 1.00 86.06 114 GLY A C 1
ATOM 889 O O . GLY A 1 114 ? 10.041 3.080 -8.562 1.00 86.06 114 GLY A O 1
ATOM 890 N N . LYS A 1 115 ? 12.237 3.342 -8.069 1.00 85.69 115 LYS A N 1
ATOM 891 C CA . LYS A 1 115 ? 12.710 3.774 -9.402 1.00 85.69 115 LYS A CA 1
ATOM 892 C C . LYS A 1 115 ? 11.917 4.927 -10.034 1.00 85.69 115 LYS A C 1
ATOM 894 O O . LYS A 1 115 ? 11.960 5.138 -11.238 1.00 85.69 115 LYS A O 1
ATOM 899 N N . SER A 1 116 ? 11.172 5.679 -9.223 1.00 84.88 116 SER A N 1
ATOM 900 C CA . SER A 1 116 ? 10.350 6.805 -9.665 1.00 84.88 116 SER A CA 1
ATOM 901 C C . SER A 1 116 ? 10.996 8.109 -9.222 1.00 84.88 116 SER A C 1
ATOM 903 O O . SER A 1 116 ? 11.400 8.235 -8.066 1.00 84.88 116 SER A O 1
ATOM 905 N N . GLY A 1 117 ? 11.065 9.087 -10.113 1.00 81.81 117 GLY A N 1
ATOM 906 C CA . GLY A 1 117 ? 11.702 10.368 -9.840 1.00 81.81 117 GLY A CA 1
ATOM 907 C C . GLY A 1 117 ? 11.164 11.477 -10.730 1.00 81.81 117 GLY 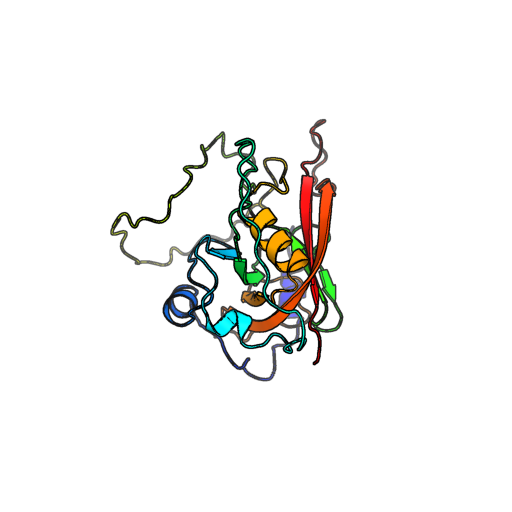A C 1
ATOM 908 O O . GLY A 1 117 ? 10.188 11.298 -11.463 1.00 81.81 117 GLY A O 1
ATOM 909 N N . ARG A 1 118 ? 11.767 12.661 -10.617 1.00 79.88 118 ARG A N 1
ATOM 910 C CA . ARG A 1 118 ? 11.471 13.769 -11.528 1.00 79.88 118 ARG A CA 1
ATOM 911 C C . ARG A 1 118 ? 12.388 13.643 -12.747 1.00 79.88 118 ARG A C 1
ATOM 913 O O . ARG A 1 118 ? 13.558 13.336 -12.549 1.00 79.88 118 ARG A O 1
ATOM 920 N N . PRO A 1 119 ? 11.893 13.894 -13.967 1.00 65.00 119 PRO A N 1
ATOM 921 C CA . PRO A 1 119 ? 12.700 13.758 -15.182 1.00 65.00 119 PRO A CA 1
ATOM 922 C C . PRO A 1 119 ? 13.975 14.627 -15.167 1.00 65.00 119 PRO A C 1
ATOM 924 O O . PRO A 1 119 ? 14.979 14.237 -15.746 1.00 65.00 119 PRO A O 1
ATOM 927 N N . ASP A 1 120 ? 13.982 15.731 -14.412 1.00 62.56 120 ASP A N 1
ATOM 928 C CA . ASP A 1 120 ? 15.099 16.689 -14.387 1.00 62.56 120 ASP A CA 1
ATOM 929 C C . ASP A 1 120 ? 16.162 16.389 -13.308 1.00 62.56 120 ASP A C 1
ATOM 931 O O . ASP A 1 120 ? 17.110 17.155 -13.135 1.00 62.56 120 ASP A O 1
ATOM 935 N N . SER A 1 121 ? 16.013 15.311 -12.527 1.00 52.47 121 SER A N 1
ATOM 936 C CA . SER A 1 121 ? 17.049 14.893 -11.577 1.00 52.47 121 SER A CA 1
ATOM 937 C C . SER A 1 121 ? 18.007 13.923 -12.261 1.00 52.47 121 SER A C 1
ATOM 939 O O . SER A 1 121 ? 17.797 12.712 -12.229 1.00 52.47 121 SER A O 1
ATOM 941 N N . SER A 1 122 ? 19.055 14.460 -12.883 1.00 40.16 122 SER A N 1
ATOM 942 C CA . SER A 1 122 ? 20.204 13.686 -13.351 1.00 40.16 122 SER A CA 1
ATOM 943 C C . SER A 1 122 ? 20.747 12.799 -12.223 1.00 40.16 122 SER A C 1
ATOM 945 O O . SER A 1 122 ? 21.132 13.317 -11.175 1.00 40.16 122 SER A O 1
ATOM 947 N N . SER A 1 123 ? 20.746 11.482 -12.457 1.00 46.50 123 SER A N 1
ATOM 948 C CA . SER A 1 123 ? 21.574 10.448 -11.812 1.00 46.50 123 SER A CA 1
ATOM 949 C C . SER A 1 123 ? 21.960 10.698 -10.345 1.00 46.50 123 SER A C 1
ATOM 951 O O . SER A 1 123 ? 23.012 11.265 -10.050 1.00 46.50 123 SER A O 1
ATOM 953 N N . GLY A 1 124 ? 21.140 10.205 -9.418 1.00 33.12 124 GLY A N 1
ATOM 954 C CA . GLY A 1 124 ? 21.543 9.996 -8.031 1.00 33.12 124 GLY A CA 1
ATOM 955 C C . GLY A 1 124 ? 21.698 8.504 -7.776 1.00 33.12 124 GLY A C 1
ATOM 956 O O . GLY A 1 124 ? 20.699 7.793 -7.742 1.00 33.12 124 GLY A O 1
ATOM 957 N N . THR A 1 125 ? 22.939 8.050 -7.632 1.00 31.36 125 THR A N 1
ATOM 958 C CA . THR A 1 125 ? 23.331 6.731 -7.127 1.00 31.36 125 THR A CA 1
ATOM 959 C C . THR A 1 125 ? 22.428 6.312 -5.966 1.00 31.36 125 THR A C 1
ATOM 961 O O . THR A 1 125 ? 22.335 7.023 -4.963 1.00 31.36 125 THR A O 1
ATOM 964 N N . GLU A 1 126 ? 21.754 5.169 -6.094 1.00 34.62 126 GLU A N 1
ATOM 965 C CA . GLU A 1 126 ? 21.105 4.524 -4.958 1.00 34.62 126 GLU A CA 1
ATOM 966 C C . GLU A 1 126 ? 22.208 4.139 -3.964 1.00 34.62 126 GLU A C 1
ATOM 968 O O . GLU A 1 126 ? 22.997 3.230 -4.209 1.00 34.62 126 GLU A O 1
ATOM 973 N N . VAL A 1 127 ? 22.307 4.863 -2.849 1.00 30.02 127 VAL A N 1
ATOM 974 C CA . VAL A 1 127 ? 22.988 4.329 -1.672 1.00 30.02 127 VAL A CA 1
ATOM 975 C C . VAL A 1 127 ? 22.057 3.251 -1.128 1.00 30.02 127 VAL A C 1
ATOM 977 O O . VAL A 1 127 ? 20.996 3.564 -0.582 1.00 30.02 127 VAL A O 1
ATOM 980 N N . GLU A 1 128 ? 22.420 1.983 -1.329 1.00 33.88 128 GLU A N 1
ATOM 981 C CA . GLU A 1 128 ? 21.845 0.866 -0.584 1.00 33.88 128 GLU A CA 1
ATOM 982 C C . GLU A 1 128 ? 22.073 1.132 0.909 1.00 33.88 128 GLU A C 1
ATOM 984 O O . GLU A 1 128 ? 23.165 0.951 1.445 1.00 33.88 128 GLU A O 1
ATOM 989 N N . GLY A 1 129 ? 21.038 1.638 1.577 1.00 30.72 129 GLY A N 1
ATOM 990 C CA . GLY A 1 129 ? 21.020 1.786 3.023 1.00 30.72 129 GLY A CA 1
ATOM 991 C C . GLY A 1 129 ? 20.881 0.415 3.667 1.00 30.72 129 GLY A C 1
ATOM 992 O O . GLY A 1 129 ? 19.763 -0.063 3.867 1.00 30.72 129 GLY A O 1
ATOM 993 N N . ASP A 1 130 ? 22.020 -0.202 3.977 1.00 26.56 130 ASP A N 1
ATOM 994 C CA . ASP A 1 130 ? 22.122 -1.250 4.986 1.00 26.56 130 ASP A CA 1
ATOM 995 C C . ASP A 1 130 ? 21.514 -0.738 6.303 1.00 26.56 130 ASP A C 1
ATOM 997 O O . ASP A 1 130 ? 21.625 0.440 6.653 1.00 26.56 130 ASP A O 1
ATOM 1001 N N . GLY A 1 131 ? 20.800 -1.612 7.004 1.00 34.47 131 GLY A N 1
ATOM 1002 C CA . GLY A 1 131 ? 19.949 -1.293 8.147 1.00 34.47 131 GLY A CA 1
ATOM 1003 C C . GLY A 1 131 ? 20.718 -0.928 9.415 1.00 34.47 131 GLY A C 1
ATOM 1004 O O . GLY A 1 131 ? 20.548 -1.590 10.439 1.00 34.47 131 GLY A O 1
ATOM 1005 N N . ARG A 1 132 ? 21.526 0.136 9.387 1.00 30.38 132 ARG A N 1
ATOM 1006 C CA . ARG A 1 132 ? 22.196 0.683 10.568 1.00 30.38 132 ARG A CA 1
ATOM 1007 C C . ARG A 1 132 ? 22.048 2.203 10.624 1.00 30.38 132 ARG A C 1
ATOM 1009 O O . ARG A 1 132 ? 22.463 2.918 9.722 1.00 30.38 132 ARG A O 1
ATOM 1016 N N . GLU A 1 133 ? 21.410 2.664 11.699 1.00 32.88 133 GLU A N 1
ATOM 1017 C CA . GLU A 1 133 ? 21.145 4.069 12.010 1.00 32.88 133 GLU A CA 1
ATOM 1018 C C . GLU A 1 133 ? 22.407 4.938 11.926 1.00 32.88 133 GLU A C 1
ATOM 1020 O O . GLU A 1 133 ? 23.355 4.738 12.687 1.00 32.88 133 GLU A O 1
ATOM 1025 N N . GLU A 1 134 ? 22.364 5.982 11.097 1.00 24.91 134 GLU A N 1
ATOM 1026 C CA . GLU A 1 134 ? 23.170 7.180 11.311 1.00 24.91 134 GLU A CA 1
ATOM 1027 C C . GLU A 1 134 ? 22.281 8.272 11.915 1.00 24.91 134 GLU A C 1
ATOM 1029 O O . GLU A 1 134 ? 21.272 8.694 11.344 1.00 24.91 134 GLU A O 1
ATOM 1034 N N . LYS A 1 135 ? 22.653 8.721 13.117 1.00 30.08 135 LYS A N 1
ATOM 1035 C CA . LYS A 1 135 ? 22.018 9.835 13.823 1.00 30.08 135 LYS A CA 1
ATOM 1036 C C . LYS A 1 135 ? 22.343 11.147 13.106 1.00 30.08 135 LYS A C 1
ATOM 1038 O O . LYS A 1 135 ? 23.232 11.876 13.531 1.00 30.08 135 LYS A O 1
ATOM 1043 N N . SER A 1 136 ? 21.599 11.488 12.057 1.00 27.81 136 SER A N 1
ATOM 1044 C CA . SER A 1 136 ? 21.567 12.861 11.548 1.00 27.81 136 SER A CA 1
ATOM 1045 C C . SER A 1 136 ? 20.383 13.597 12.173 1.00 27.81 136 SER A C 1
ATOM 1047 O O . SER A 1 136 ? 19.232 13.463 11.752 1.00 27.81 136 SER A O 1
ATOM 1049 N N . SER A 1 137 ? 20.662 14.365 13.222 1.00 28.95 137 SER A N 1
ATOM 1050 C CA . SER A 1 137 ? 19.725 15.306 13.824 1.00 28.95 137 SER A CA 1
ATOM 1051 C C . SER A 1 137 ? 19.373 16.408 12.821 1.00 28.95 137 SER A C 1
ATOM 1053 O O . SER A 1 137 ? 20.111 17.383 12.678 1.00 28.95 137 SER A O 1
ATOM 1055 N N . VAL A 1 138 ? 18.238 16.272 12.138 1.00 35.28 138 VAL A N 1
ATOM 1056 C CA . VAL A 1 138 ? 17.613 17.377 11.400 1.00 35.28 138 VAL A CA 1
ATOM 1057 C C . VAL A 1 138 ? 16.390 17.834 12.199 1.00 35.28 138 VAL A C 1
ATOM 1059 O O . VAL A 1 138 ? 15.517 17.010 12.478 1.00 35.28 138 VAL A O 1
ATOM 1062 N N . PRO A 1 139 ? 16.287 19.115 12.605 1.00 30.02 139 PRO A N 1
ATOM 1063 C CA . PRO A 1 139 ? 15.167 19.567 13.414 1.00 30.02 139 PRO A CA 1
ATOM 1064 C C . PRO A 1 139 ? 13.875 19.542 12.595 1.00 30.02 139 PRO A C 1
ATOM 1066 O O . PRO A 1 139 ? 13.747 20.212 11.568 1.00 30.02 139 PRO A O 1
ATOM 1069 N N . CYS A 1 140 ? 12.890 18.802 13.094 1.00 37.16 140 CYS A N 1
ATOM 1070 C CA . CYS A 1 140 ? 11.498 18.919 12.689 1.00 37.16 140 CYS A CA 1
ATOM 1071 C C . CYS A 1 140 ? 10.996 20.318 13.088 1.00 37.16 140 CYS A C 1
ATOM 1073 O O . CYS A 1 140 ? 10.815 20.613 14.268 1.00 37.16 140 CYS A O 1
ATOM 1075 N N . GLY A 1 141 ? 10.819 21.216 12.116 1.00 31.50 141 GLY A N 1
ATOM 1076 C CA . GLY A 1 141 ? 10.367 22.574 12.402 1.00 31.50 141 GLY A CA 1
ATOM 1077 C C . GLY A 1 141 ? 10.068 23.414 11.163 1.00 31.50 141 GLY A C 1
ATOM 1078 O O . GLY A 1 141 ? 10.959 23.742 10.391 1.00 31.50 141 GLY A O 1
ATOM 1079 N N . LYS A 1 142 ? 8.805 23.855 11.076 1.00 26.12 142 LYS A N 1
ATOM 1080 C CA . LYS A 1 142 ? 8.198 24.837 10.150 1.00 26.12 142 LYS A CA 1
ATOM 1081 C C . LYS A 1 142 ? 7.733 24.295 8.786 1.00 26.12 142 LYS A C 1
ATOM 1083 O O . LYS A 1 142 ? 8.450 24.287 7.789 1.00 26.12 142 LYS A O 1
ATOM 1088 N N . ARG A 1 143 ? 6.426 23.987 8.729 1.00 36.47 143 ARG A N 1
ATOM 1089 C CA . ARG A 1 143 ? 5.587 23.986 7.514 1.00 36.47 143 ARG A CA 1
ATOM 1090 C C . ARG A 1 143 ? 5.848 25.270 6.709 1.00 36.47 143 ARG A C 1
ATOM 1092 O O . ARG A 1 143 ? 5.290 26.322 7.014 1.00 36.47 143 ARG A O 1
ATOM 1099 N N . ARG A 1 144 ? 6.665 25.197 5.653 1.00 30.52 144 ARG A N 1
ATOM 1100 C CA . ARG A 1 144 ? 6.676 26.233 4.610 1.00 30.52 144 ARG A CA 1
ATOM 1101 C C . ARG A 1 144 ? 5.356 26.115 3.848 1.00 30.52 144 ARG A C 1
ATOM 1103 O O . ARG A 1 144 ? 5.070 25.061 3.283 1.00 30.52 144 ARG A O 1
ATOM 1110 N N . LYS A 1 145 ? 4.556 27.189 3.830 1.00 29.69 145 LYS A N 1
ATOM 1111 C CA . LYS A 1 145 ? 3.464 27.368 2.858 1.00 29.69 145 LYS A CA 1
ATOM 1112 C C . LYS A 1 145 ? 4.078 27.204 1.464 1.00 29.69 145 LYS A C 1
ATOM 1114 O O . LYS A 1 145 ? 4.772 28.093 0.981 1.00 29.69 145 LYS A O 1
ATOM 1119 N N . ARG A 1 146 ? 3.894 26.036 0.847 1.00 35.81 146 ARG A N 1
ATOM 1120 C CA . ARG A 1 146 ? 4.252 25.818 -0.555 1.00 35.81 146 ARG A CA 1
ATOM 1121 C C . ARG A 1 146 ? 3.192 26.519 -1.388 1.00 35.81 146 ARG A C 1
ATOM 1123 O O . ARG A 1 146 ? 2.051 26.071 -1.428 1.00 35.81 146 ARG A O 1
ATOM 1130 N N . ASN A 1 147 ? 3.581 27.620 -2.024 1.00 31.78 147 ASN A N 1
ATOM 1131 C CA . ASN A 1 147 ? 2.810 28.221 -3.106 1.00 31.78 147 ASN A CA 1
ATOM 1132 C C . ASN A 1 147 ? 2.437 27.116 -4.107 1.00 31.78 147 ASN A C 1
ATOM 1134 O O . ASN A 1 147 ? 3.288 26.298 -4.471 1.00 31.78 147 ASN A O 1
ATOM 1138 N N . GLY A 1 148 ? 1.154 27.059 -4.469 1.00 37.28 148 GLY A N 1
ATOM 1139 C CA . GLY A 1 148 ? 0.505 25.961 -5.185 1.00 37.28 148 GLY A CA 1
ATOM 1140 C C . GLY A 1 148 ? 0.966 25.785 -6.629 1.00 37.28 148 GLY A C 1
ATOM 1141 O O . GLY A 1 148 ? 0.199 26.013 -7.556 1.00 37.28 148 GLY A O 1
ATOM 1142 N N . LYS A 1 149 ? 2.209 25.339 -6.830 1.00 34.34 149 LYS A N 1
ATOM 1143 C CA . LYS A 1 149 ? 2.603 24.691 -8.083 1.00 34.34 149 LYS A CA 1
ATOM 1144 C C . LYS A 1 149 ? 2.131 23.231 -8.035 1.00 34.34 149 LYS A C 1
ATOM 1146 O O . LYS A 1 149 ? 2.391 22.570 -7.020 1.00 34.34 149 LYS A O 1
ATOM 1151 N N . PRO A 1 150 ? 1.448 22.723 -9.079 1.00 40.75 150 PRO A N 1
ATOM 1152 C CA . PRO A 1 150 ? 1.065 21.317 -9.146 1.00 40.75 150 PRO A CA 1
ATOM 1153 C C . PRO A 1 150 ? 2.322 20.458 -8.979 1.00 40.75 150 PRO A C 1
ATOM 1155 O O . PRO A 1 150 ? 3.364 20.746 -9.568 1.00 40.75 150 PRO A O 1
ATOM 1158 N N . GLN A 1 151 ? 2.260 19.453 -8.103 1.00 48.75 151 GLN A N 1
ATOM 1159 C CA . GLN A 1 151 ? 3.364 18.508 -7.959 1.00 48.75 151 GLN A CA 1
ATOM 1160 C C . GLN A 1 151 ? 3.564 17.806 -9.302 1.00 48.75 151 GLN A C 1
ATOM 1162 O O . GLN A 1 151 ? 2.629 17.193 -9.808 1.00 48.75 151 GLN A O 1
ATOM 1167 N N . ALA A 1 152 ? 4.761 17.926 -9.884 1.00 54.91 152 ALA A N 1
ATOM 1168 C CA . ALA A 1 152 ? 5.126 17.165 -11.072 1.00 54.91 152 ALA A CA 1
ATOM 1169 C C . ALA A 1 152 ? 4.905 15.670 -10.796 1.00 54.91 152 ALA A C 1
ATOM 1171 O O . ALA A 1 152 ? 5.313 15.179 -9.736 1.00 54.91 152 ALA A O 1
ATOM 1172 N N . ARG A 1 153 ? 4.231 14.974 -11.721 1.00 63.06 153 ARG A N 1
ATOM 1173 C CA . ARG A 1 153 ? 4.041 13.521 -11.641 1.00 63.06 153 ARG A CA 1
ATOM 1174 C C . ARG A 1 153 ? 5.416 12.864 -11.622 1.00 63.06 153 ARG A C 1
ATOM 1176 O O . ARG A 1 153 ? 6.268 13.196 -12.442 1.00 63.06 153 ARG A O 1
ATOM 1183 N N . LEU A 1 154 ? 5.629 11.972 -10.660 1.00 74.19 154 LEU A N 1
ATOM 1184 C CA . LEU A 1 154 ? 6.816 11.129 -10.653 1.00 74.19 154 LEU A CA 1
ATOM 1185 C C . LEU A 1 154 ? 6.696 10.168 -11.834 1.00 74.19 154 LEU A C 1
ATOM 1187 O O . LEU A 1 154 ? 5.676 9.489 -11.953 1.00 74.19 154 LEU A O 1
ATOM 1191 N N . LYS A 1 155 ? 7.713 10.148 -12.694 1.00 80.31 155 LYS A N 1
ATOM 1192 C CA . LYS A 1 155 ? 7.825 9.186 -13.791 1.00 80.31 155 LYS A CA 1
ATOM 1193 C C . LYS A 1 155 ? 8.732 8.045 -13.363 1.00 80.31 155 LYS A C 1
ATOM 1195 O O . LYS A 1 155 ? 9.595 8.225 -12.498 1.00 80.31 155 LYS A O 1
ATOM 1200 N N . LEU A 1 156 ? 8.523 6.869 -13.945 1.00 83.69 156 LEU A N 1
ATOM 1201 C CA . LEU A 1 156 ? 9.470 5.774 -13.778 1.00 83.69 156 LEU A CA 1
ATOM 1202 C C . LEU A 1 156 ? 10.755 6.120 -14.544 1.00 83.69 156 LEU A C 1
ATOM 1204 O O . LEU A 1 156 ? 10.689 6.429 -15.728 1.00 83.69 156 LEU A O 1
ATOM 1208 N N . LEU A 1 157 ? 11.893 6.120 -13.854 1.00 83.81 157 LEU A N 1
ATOM 1209 C CA . LEU A 1 157 ? 13.198 6.464 -14.425 1.00 83.81 157 LEU A CA 1
ATOM 1210 C C . LEU A 1 157 ? 13.944 5.234 -14.960 1.00 83.81 157 LEU A C 1
ATOM 1212 O O . LEU A 1 157 ? 14.843 5.386 -15.779 1.00 83.81 157 LEU A O 1
ATOM 1216 N N . SER A 1 158 ? 13.607 4.033 -14.481 1.00 85.56 158 SER A N 1
ATOM 1217 C CA . SER A 1 158 ? 14.250 2.781 -14.894 1.00 85.56 158 SER A CA 1
ATOM 1218 C C . SER A 1 158 ? 13.360 1.559 -14.663 1.00 85.56 158 SER A C 1
ATOM 1220 O O . SER A 1 158 ? 12.431 1.590 -13.850 1.00 85.56 158 SER A O 1
ATOM 1222 N N . ASP A 1 159 ? 13.665 0.471 -15.375 1.00 89.94 159 ASP A N 1
ATOM 1223 C CA . ASP A 1 159 ? 12.951 -0.802 -15.280 1.00 89.94 159 ASP A CA 1
ATOM 1224 C C . ASP A 1 159 ? 12.986 -1.377 -13.871 1.00 89.94 159 ASP A C 1
ATOM 1226 O O . ASP A 1 159 ? 14.045 -1.524 -13.256 1.00 89.94 159 ASP A O 1
ATOM 1230 N N . GLN A 1 160 ? 11.819 -1.768 -13.376 1.00 91.75 160 GLN A N 1
ATOM 1231 C CA . GLN A 1 160 ? 11.688 -2.576 -12.178 1.00 91.75 160 GLN A CA 1
ATOM 1232 C C . GLN A 1 160 ? 11.894 -4.057 -12.509 1.00 91.75 160 GLN A C 1
ATOM 1234 O O . GLN A 1 160 ? 11.343 -4.587 -13.473 1.00 91.75 160 GLN A O 1
ATOM 1239 N N . SER A 1 161 ? 12.651 -4.742 -11.661 1.00 90.69 161 SER A N 1
ATOM 1240 C CA . SER A 1 161 ? 12.979 -6.162 -11.782 1.00 90.69 161 SER A CA 1
ATOM 1241 C C . SER A 1 161 ? 12.436 -6.935 -10.583 1.00 90.69 161 SER A C 1
ATOM 1243 O O . SER A 1 161 ? 12.313 -6.391 -9.486 1.00 90.69 161 SER A O 1
ATOM 1245 N N . SER A 1 162 ? 12.186 -8.235 -10.755 1.00 89.19 162 SER A N 1
ATOM 1246 C CA . SER A 1 162 ? 11.837 -9.146 -9.657 1.00 89.19 162 SER A CA 1
ATOM 1247 C C . SER A 1 162 ? 12.911 -9.225 -8.569 1.00 89.19 162 SER A C 1
ATOM 1249 O O . SER A 1 162 ? 12.616 -9.644 -7.454 1.00 89.19 162 SER A O 1
ATOM 1251 N N . SER A 1 163 ? 14.151 -8.841 -8.884 1.00 87.19 163 SER A N 1
ATOM 1252 C CA . SER A 1 163 ? 15.268 -8.777 -7.938 1.00 87.19 163 SER A CA 1
ATOM 1253 C C . SER A 1 163 ? 15.285 -7.509 -7.080 1.00 87.19 163 SER A C 1
ATOM 1255 O O . SER A 1 163 ? 16.023 -7.463 -6.099 1.00 87.19 163 SER A O 1
ATOM 1257 N N . ASP A 1 164 ? 14.501 -6.481 -7.419 1.00 88.38 164 ASP A N 1
ATOM 1258 C CA . ASP A 1 164 ? 14.437 -5.259 -6.617 1.00 88.38 164 ASP A CA 1
ATOM 1259 C C . ASP A 1 164 ? 13.852 -5.583 -5.241 1.00 88.38 164 ASP A C 1
ATOM 1261 O O . ASP A 1 164 ? 12.796 -6.204 -5.156 1.00 88.38 164 ASP A O 1
ATOM 1265 N N . ALA A 1 165 ? 14.478 -5.119 -4.156 1.00 88.12 165 ALA A N 1
ATOM 1266 C CA . ALA A 1 165 ? 14.131 -5.545 -2.794 1.00 88.12 165 ALA A CA 1
ATOM 1267 C C . ALA A 1 165 ? 12.626 -5.451 -2.461 1.00 88.12 165 ALA A C 1
ATOM 1269 O O . ALA A 1 165 ? 12.069 -6.345 -1.828 1.00 88.12 165 ALA A O 1
ATOM 1270 N N . ARG A 1 166 ? 11.944 -4.392 -2.926 1.00 90.75 166 ARG A N 1
ATOM 1271 C CA . ARG A 1 166 ? 10.488 -4.210 -2.748 1.00 90.75 166 ARG A CA 1
ATOM 1272 C C . ARG A 1 166 ? 9.668 -5.210 -3.556 1.00 90.75 166 ARG A C 1
ATOM 1274 O O . ARG A 1 166 ? 8.726 -5.790 -3.027 1.00 90.75 166 ARG A O 1
ATOM 1281 N N . VAL A 1 167 ? 10.019 -5.391 -4.826 1.00 93.50 167 VAL A N 1
ATOM 1282 C CA . VAL A 1 167 ? 9.328 -6.310 -5.738 1.00 93.50 167 VAL A CA 1
ATOM 1283 C C . VAL A 1 167 ? 9.534 -7.745 -5.257 1.00 93.50 167 VAL A C 1
ATOM 1285 O O . VAL A 1 167 ? 8.561 -8.476 -5.103 1.00 93.50 167 VAL A O 1
ATOM 1288 N N . ALA A 1 168 ? 10.769 -8.109 -4.907 1.00 91.88 168 ALA A N 1
ATOM 1289 C CA . ALA A 1 168 ? 11.124 -9.394 -4.316 1.00 91.88 168 ALA A CA 1
ATOM 1290 C C . ALA A 1 168 ? 10.337 -9.674 -3.025 1.00 91.88 168 ALA A C 1
ATOM 1292 O O . ALA A 1 168 ? 9.794 -10.764 -2.866 1.00 91.88 168 ALA A O 1
ATOM 1293 N N . ALA A 1 169 ? 10.201 -8.684 -2.132 1.00 92.38 169 ALA A N 1
ATOM 1294 C CA . ALA A 1 169 ? 9.394 -8.820 -0.918 1.00 92.38 169 ALA A CA 1
ATOM 1295 C C . ALA A 1 169 ? 7.927 -9.154 -1.238 1.00 92.38 169 ALA A C 1
ATOM 1297 O O . ALA A 1 169 ? 7.356 -10.101 -0.698 1.00 92.38 169 ALA A O 1
ATOM 1298 N N . LEU A 1 170 ? 7.303 -8.391 -2.138 1.00 94.88 170 LEU A N 1
ATOM 1299 C CA . LEU A 1 170 ? 5.906 -8.601 -2.524 1.00 94.88 170 LEU A CA 1
ATOM 1300 C C . LEU A 1 170 ? 5.708 -9.959 -3.221 1.00 94.88 170 LEU A C 1
ATOM 1302 O O . LEU A 1 170 ? 4.754 -10.673 -2.915 1.00 94.88 170 LEU A O 1
ATOM 1306 N N . LEU A 1 171 ? 6.646 -10.366 -4.080 1.00 94.62 171 LEU A N 1
ATOM 1307 C CA . LEU A 1 171 ? 6.652 -11.691 -4.708 1.00 94.62 171 LEU A CA 1
ATOM 1308 C C . LEU A 1 171 ? 6.806 -12.825 -3.685 1.00 94.62 171 LEU A C 1
ATOM 1310 O O . LEU A 1 171 ? 6.122 -13.841 -3.794 1.00 94.62 171 LEU A O 1
ATOM 1314 N N . SER A 1 172 ? 7.652 -12.648 -2.671 1.00 92.12 172 SER A N 1
ATOM 1315 C CA . SER A 1 172 ? 7.815 -13.592 -1.558 1.00 92.12 172 SER A CA 1
ATOM 1316 C C . SER A 1 172 ? 6.504 -13.771 -0.779 1.00 92.12 172 SER A C 1
ATOM 1318 O O . SER A 1 172 ? 6.059 -14.899 -0.561 1.00 92.12 172 SER A O 1
ATOM 1320 N N . SER A 1 173 ? 5.801 -12.677 -0.460 1.00 92.75 173 SER A N 1
ATOM 1321 C CA . SER A 1 173 ? 4.480 -12.750 0.185 1.00 92.75 173 SER A CA 1
ATOM 1322 C C . SER A 1 173 ? 3.429 -13.442 -0.688 1.00 92.75 173 SER A C 1
ATOM 1324 O O . SER A 1 173 ? 2.648 -14.240 -0.166 1.00 92.75 173 SER A O 1
ATOM 1326 N N . MET A 1 174 ? 3.437 -13.201 -2.002 1.00 93.81 174 MET A N 1
ATOM 1327 C CA . MET A 1 174 ? 2.563 -13.893 -2.954 1.00 93.81 174 MET A CA 1
ATOM 1328 C C . MET A 1 174 ? 2.830 -15.404 -2.974 1.00 93.81 174 MET A C 1
ATOM 1330 O O . MET A 1 174 ? 1.900 -16.199 -2.823 1.00 93.81 174 MET A O 1
ATOM 1334 N N . ARG A 1 175 ? 4.102 -15.802 -3.113 1.00 92.81 175 ARG A N 1
ATOM 1335 C CA . ARG A 1 175 ? 4.548 -17.205 -3.131 1.00 92.81 175 ARG A CA 1
ATOM 1336 C C . ARG A 1 175 ? 4.136 -17.936 -1.858 1.00 92.81 175 ARG A C 1
ATOM 1338 O O . ARG A 1 175 ? 3.564 -19.023 -1.917 1.00 92.81 175 ARG A O 1
ATOM 1345 N N . ASP A 1 176 ? 4.386 -17.308 -0.715 1.00 90.25 176 ASP A N 1
ATOM 1346 C CA . ASP A 1 176 ? 4.215 -17.940 0.592 1.00 90.25 176 ASP A CA 1
ATOM 1347 C C . ASP A 1 176 ? 2.801 -17.753 1.155 1.00 90.25 176 ASP A C 1
ATOM 1349 O O . ASP A 1 176 ? 2.490 -18.257 2.236 1.00 90.25 176 ASP A O 1
ATOM 1353 N N . LYS A 1 177 ? 1.930 -17.048 0.416 1.00 91.88 177 LYS A N 1
ATOM 1354 C CA . LYS A 1 177 ? 0.580 -16.657 0.843 1.00 91.88 177 LYS A CA 1
ATOM 1355 C C . LYS A 1 177 ? 0.619 -15.968 2.209 1.00 91.88 177 LYS A C 1
ATOM 1357 O O . LYS A 1 177 ? -0.242 -16.201 3.053 1.00 91.88 177 LYS A O 1
ATOM 1362 N N . ALA A 1 178 ? 1.634 -15.139 2.434 1.00 90.94 178 ALA A N 1
ATOM 1363 C CA . ALA A 1 178 ? 1.774 -14.353 3.648 1.00 90.94 178 ALA A CA 1
ATOM 1364 C C . ALA A 1 178 ? 0.911 -13.087 3.530 1.00 90.94 178 ALA A C 1
ATOM 1366 O O . ALA A 1 178 ? 1.031 -12.380 2.525 1.00 90.94 178 ALA A O 1
ATOM 1367 N N . PRO A 1 179 ? 0.042 -12.781 4.507 1.00 94.50 179 PRO A N 1
ATOM 1368 C CA . PRO A 1 179 ? -0.808 -11.605 4.431 1.00 94.50 179 PRO A CA 1
ATOM 1369 C C . PRO A 1 179 ? 0.001 -10.317 4.667 1.00 94.50 179 PRO A C 1
ATOM 1371 O O . PRO A 1 179 ? 0.915 -10.281 5.489 1.00 94.50 179 PRO A O 1
ATOM 1374 N N . VAL A 1 180 ? -0.375 -9.245 3.972 1.00 95.25 180 VAL A N 1
ATOM 1375 C CA . VAL A 1 180 ? 0.215 -7.903 4.065 1.00 95.25 180 VAL A CA 1
ATOM 1376 C C . VAL A 1 180 ? -0.853 -6.927 4.538 1.00 95.25 180 VAL A C 1
ATOM 1378 O O . VAL A 1 180 ? -1.974 -6.916 4.026 1.00 95.25 180 VAL A O 1
ATOM 1381 N N . VAL A 1 181 ? -0.518 -6.082 5.510 1.00 96.44 181 VAL A N 1
ATOM 1382 C CA . VAL A 1 181 ? -1.418 -5.024 5.973 1.00 96.44 181 VAL A CA 1
ATOM 1383 C C . VAL A 1 181 ? -1.433 -3.882 4.960 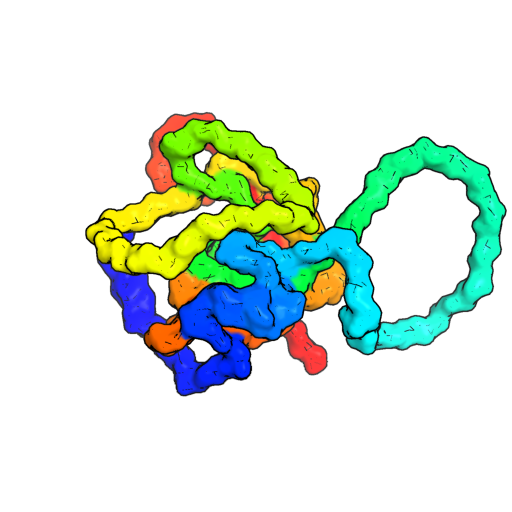1.00 96.44 181 VAL A C 1
ATOM 1385 O O . VAL A 1 181 ? -0.395 -3.278 4.687 1.00 96.44 181 VAL A O 1
ATOM 1388 N N . LEU A 1 182 ? -2.606 -3.528 4.436 1.00 96.81 182 LEU A N 1
ATOM 1389 C CA . LEU A 1 182 ? -2.744 -2.332 3.601 1.00 96.81 182 LEU A CA 1
ATOM 1390 C C . LEU A 1 182 ? -3.086 -1.120 4.455 1.00 96.81 182 LEU A C 1
ATOM 1392 O O . LEU A 1 182 ? -4.017 -1.137 5.264 1.00 96.81 182 LEU A O 1
ATOM 1396 N N . ILE A 1 183 ? -2.347 -0.045 4.218 1.00 97.19 183 ILE A N 1
ATOM 1397 C CA . ILE A 1 183 ? -2.542 1.258 4.839 1.00 97.19 183 ILE A CA 1
ATOM 1398 C C . ILE A 1 183 ? -2.919 2.236 3.730 1.00 97.19 183 ILE A C 1
ATOM 1400 O O . ILE A 1 183 ? -2.275 2.274 2.688 1.00 97.19 183 ILE A O 1
ATOM 1404 N N . MET A 1 184 ? -3.958 3.033 3.938 1.00 96.19 184 MET A N 1
ATOM 1405 C CA . MET A 1 184 ? -4.371 4.092 3.024 1.00 96.19 184 MET A CA 1
ATOM 1406 C C . MET A 1 184 ? -3.911 5.448 3.547 1.00 96.19 184 MET A C 1
ATOM 1408 O O . MET A 1 184 ? -4.216 5.806 4.684 1.00 96.19 184 MET A O 1
ATOM 1412 N N . GLY A 1 185 ? -3.220 6.215 2.707 1.00 95.50 185 GLY A N 1
ATOM 1413 C CA . GLY A 1 185 ? -2.989 7.641 2.911 1.00 95.50 185 GLY A CA 1
ATOM 1414 C C . GLY A 1 185 ? -4.199 8.476 2.484 1.00 95.50 185 GLY A C 1
ATOM 1415 O O . GLY A 1 185 ? -4.923 8.118 1.555 1.00 95.50 185 GLY A O 1
ATOM 1416 N N . LYS A 1 186 ? -4.418 9.615 3.143 1.00 94.31 186 LYS A N 1
ATOM 1417 C CA . LYS A 1 186 ? -5.498 10.571 2.832 1.00 94.31 186 LYS A CA 1
ATOM 1418 C C . LYS A 1 186 ? -5.468 11.052 1.380 1.00 94.31 186 LYS A C 1
ATOM 1420 O O . LYS A 1 186 ? -6.515 11.334 0.808 1.00 94.31 186 LYS A O 1
ATOM 1425 N N . ASP A 1 187 ? -4.276 11.124 0.803 1.00 91.00 187 ASP A N 1
ATOM 1426 C CA . ASP A 1 187 ? -3.999 11.539 -0.567 1.00 91.00 187 ASP A CA 1
ATOM 1427 C C . ASP A 1 187 ? -4.223 10.429 -1.609 1.00 91.00 187 ASP A C 1
ATOM 1429 O O . ASP A 1 187 ? -4.032 10.672 -2.799 1.00 91.00 187 ASP A O 1
ATOM 1433 N N . TYR A 1 188 ? -4.645 9.223 -1.208 1.00 93.56 188 TYR A N 1
ATOM 1434 C CA . TYR A 1 188 ? -4.876 8.130 -2.147 1.00 93.56 188 TYR A CA 1
ATOM 1435 C C . TYR A 1 188 ? -6.060 8.432 -3.097 1.00 93.56 188 TYR A C 1
ATOM 1437 O O . TYR A 1 188 ? -7.213 8.582 -2.660 1.00 93.56 188 TYR A O 1
ATOM 1445 N N . PRO A 1 189 ? -5.822 8.513 -4.420 1.00 90.62 189 PRO A N 1
ATOM 1446 C CA . PRO A 1 189 ? -6.802 9.093 -5.337 1.00 90.62 189 PRO A CA 1
ATOM 1447 C C . PRO A 1 189 ? -7.870 8.102 -5.816 1.00 90.62 189 PRO A C 1
ATOM 1449 O O . PRO A 1 189 ? -8.924 8.530 -6.283 1.00 90.62 189 PRO A O 1
ATOM 1452 N N . LEU A 1 190 ? -7.620 6.792 -5.721 1.00 92.25 190 LEU A N 1
ATOM 1453 C CA . LEU A 1 190 ? -8.459 5.779 -6.377 1.00 92.25 190 LEU A CA 1
ATOM 1454 C C . LEU A 1 190 ? -9.613 5.273 -5.513 1.00 92.25 190 LEU A C 1
ATOM 1456 O O . LEU A 1 190 ? -10.596 4.768 -6.048 1.00 92.25 190 LEU A O 1
ATOM 1460 N N . ALA A 1 191 ? -9.530 5.425 -4.191 1.00 91.94 191 ALA A N 1
ATOM 1461 C CA . ALA A 1 191 ? -10.608 4.998 -3.312 1.00 91.94 191 ALA A CA 1
ATOM 1462 C C . ALA A 1 191 ? -11.907 5.758 -3.593 1.00 91.94 191 ALA A C 1
ATOM 1464 O O . ALA A 1 191 ? -11.895 6.962 -3.858 1.00 91.94 191 ALA A O 1
ATOM 1465 N N . HIS A 1 192 ? -13.036 5.057 -3.473 1.00 92.12 192 HIS A N 1
ATOM 1466 C CA . HIS A 1 192 ? -14.374 5.638 -3.647 1.00 92.12 192 HIS A CA 1
ATOM 1467 C C . HIS A 1 192 ? -14.786 6.559 -2.495 1.00 92.12 192 HIS A C 1
ATOM 1469 O O . HIS A 1 192 ? -15.756 7.297 -2.617 1.00 92.12 192 HIS A O 1
ATOM 1475 N N . PHE A 1 193 ? -14.057 6.528 -1.382 1.00 92.00 193 PHE A N 1
ATOM 1476 C CA . PHE A 1 193 ? -14.261 7.403 -0.239 1.00 92.00 193 PHE A CA 1
ATOM 1477 C C . PHE A 1 193 ? -13.002 8.219 0.037 1.00 92.00 193 PHE A C 1
ATOM 1479 O O . PHE A 1 193 ? -11.918 7.925 -0.470 1.00 92.00 193 PHE A O 1
ATOM 1486 N N . ARG A 1 194 ? -13.156 9.237 0.878 1.00 92.44 194 ARG A N 1
ATOM 1487 C CA . ARG A 1 194 ? -12.043 9.977 1.471 1.00 92.44 194 ARG A CA 1
ATOM 1488 C C . ARG A 1 194 ? -12.030 9.802 2.982 1.00 92.44 194 ARG A C 1
ATOM 1490 O O . ARG A 1 194 ? -13.079 9.623 3.609 1.00 92.44 194 ARG A O 1
ATOM 1497 N N . LEU A 1 195 ? -10.838 9.860 3.563 1.00 92.69 195 LEU A N 1
ATOM 1498 C CA . LEU A 1 195 ? -10.681 9.903 5.012 1.00 92.69 195 LEU A CA 1
ATOM 1499 C C . LEU A 1 195 ? -11.230 11.231 5.554 1.00 92.69 195 LEU A C 1
ATOM 1501 O O . LEU A 1 195 ? -11.380 12.216 4.820 1.00 92.69 195 LEU A O 1
ATOM 1505 N N . ARG A 1 196 ? -11.566 11.247 6.845 1.00 92.31 196 ARG A N 1
ATOM 1506 C CA . ARG A 1 196 ? -11.933 12.482 7.544 1.00 92.31 196 ARG A CA 1
ATOM 1507 C C . ARG A 1 196 ? -10.764 13.467 7.544 1.00 92.31 196 ARG A C 1
ATOM 1509 O O . ARG A 1 196 ? -9.613 13.089 7.344 1.00 92.31 196 ARG A O 1
ATOM 1516 N N . GLU A 1 197 ? -11.062 14.738 7.792 1.00 89.31 197 GLU A N 1
ATOM 1517 C CA . GLU A 1 197 ? -10.059 15.801 7.699 1.00 89.31 197 GLU A CA 1
ATOM 1518 C C . GLU A 1 197 ? -8.898 15.621 8.689 1.00 89.31 197 GLU A C 1
ATOM 1520 O O . GLU A 1 197 ? -7.754 15.916 8.345 1.00 89.31 197 GLU A O 1
ATOM 1525 N N . ASP A 1 198 ? -9.197 15.075 9.868 1.00 92.19 198 ASP A N 1
ATOM 1526 C CA . ASP A 1 198 ? -8.284 14.794 10.975 1.00 92.19 198 ASP A CA 1
ATOM 1527 C C . ASP A 1 198 ? -7.499 13.479 10.837 1.00 92.19 198 ASP A C 1
ATOM 1529 O O . ASP A 1 198 ? -6.663 13.181 11.684 1.00 92.19 198 ASP A O 1
ATOM 1533 N N . ILE A 1 199 ? -7.729 12.700 9.776 1.00 94.56 199 ILE A N 1
ATOM 1534 C CA . ILE A 1 199 ? -7.078 11.404 9.562 1.00 94.56 199 ILE A CA 1
ATOM 1535 C C . ILE A 1 199 ? -6.178 11.474 8.329 1.00 94.56 199 ILE A C 1
ATOM 1537 O O . ILE A 1 199 ? -6.658 11.693 7.216 1.00 94.56 199 ILE A O 1
ATOM 1541 N N . SER A 1 200 ? -4.879 11.223 8.508 1.00 95.25 200 SER A N 1
ATOM 1542 C CA . SER A 1 200 ? -3.917 11.166 7.397 1.00 95.25 200 SER A CA 1
ATOM 1543 C C . SER A 1 200 ? -3.642 9.746 6.923 1.00 95.25 200 SER A C 1
ATOM 1545 O O . SER A 1 200 ? -3.387 9.551 5.738 1.00 95.25 200 SER A O 1
ATOM 1547 N N . PHE A 1 201 ? -3.685 8.767 7.827 1.00 96.69 201 PHE A N 1
ATOM 1548 C CA . PHE A 1 201 ? -3.435 7.363 7.514 1.00 96.69 201 PHE A CA 1
ATOM 1549 C C . PHE A 1 201 ? -4.475 6.476 8.187 1.00 96.69 201 PHE A C 1
ATOM 1551 O O . PHE A 1 201 ? -4.820 6.692 9.347 1.00 96.69 201 PHE A O 1
ATOM 1558 N N . ALA A 1 202 ? -4.955 5.468 7.467 1.00 96.19 202 ALA A N 1
ATOM 1559 C CA . ALA A 1 202 ? -5.914 4.487 7.954 1.00 96.19 202 ALA A CA 1
ATOM 1560 C C . ALA A 1 202 ? -5.427 3.076 7.625 1.00 96.19 202 ALA A C 1
ATOM 1562 O O . ALA A 1 202 ? -5.125 2.783 6.468 1.00 96.19 202 ALA A O 1
ATOM 1563 N N . VAL A 1 203 ? -5.379 2.189 8.616 1.00 96.06 203 VAL A N 1
ATOM 1564 C CA . VAL A 1 203 ? -5.170 0.760 8.360 1.00 96.06 203 VAL A CA 1
ATOM 1565 C C . VAL A 1 203 ? -6.480 0.186 7.830 1.00 96.06 203 VAL A C 1
ATOM 1567 O O . VAL A 1 203 ? -7.522 0.342 8.466 1.00 96.06 203 VAL A O 1
ATOM 1570 N N . LEU A 1 204 ? -6.434 -0.452 6.659 1.00 94.06 204 LEU A N 1
ATOM 1571 C CA . LEU A 1 204 ? -7.617 -1.027 6.024 1.00 94.06 204 LEU A CA 1
ATOM 1572 C C . LEU A 1 204 ? -7.906 -2.423 6.582 1.00 94.06 204 LEU A C 1
ATOM 1574 O O . LEU A 1 204 ? -8.899 -2.618 7.275 1.00 94.06 204 LEU A O 1
ATOM 1578 N N . ALA A 1 205 ? -7.048 -3.390 6.255 1.00 94.25 205 ALA A N 1
ATOM 1579 C CA . ALA A 1 205 ? -7.170 -4.792 6.642 1.00 94.25 205 ALA A CA 1
ATOM 1580 C C . ALA A 1 205 ? -5.889 -5.559 6.268 1.00 94.25 205 ALA A C 1
ATOM 1582 O O . ALA A 1 205 ? -4.936 -4.989 5.725 1.00 94.25 205 ALA A O 1
ATOM 1583 N N . TRP A 1 206 ? -5.910 -6.865 6.518 1.00 94.75 206 TRP A N 1
ATOM 1584 C CA . TRP A 1 206 ? -4.982 -7.833 5.946 1.00 94.75 206 TRP A CA 1
ATOM 1585 C C . TRP A 1 206 ? -5.417 -8.220 4.531 1.00 94.75 206 TRP A C 1
ATOM 1587 O O . TRP A 1 206 ? -6.595 -8.488 4.290 1.00 94.75 206 TRP A O 1
ATOM 1597 N N . TYR A 1 207 ? -4.460 -8.269 3.610 1.00 96.94 207 TYR A N 1
ATOM 1598 C CA . TYR A 1 207 ? -4.667 -8.666 2.221 1.00 96.94 207 TYR A CA 1
ATOM 1599 C C . TYR A 1 207 ? -3.679 -9.752 1.838 1.00 96.94 207 TYR A C 1
ATOM 1601 O O . TYR A 1 207 ? -2.556 -9.789 2.332 1.00 96.94 207 TYR A O 1
ATOM 1609 N N . TYR A 1 208 ? -4.073 -10.589 0.893 1.00 96.88 208 TYR A N 1
ATOM 1610 C CA . TYR A 1 208 ? -3.167 -11.495 0.207 1.00 96.88 208 TYR A CA 1
ATOM 1611 C C . TYR A 1 208 ? -2.779 -10.900 -1.136 1.00 96.88 208 TYR A C 1
ATOM 1613 O O . TYR A 1 208 ? -3.622 -10.349 -1.845 1.00 96.88 208 TYR A O 1
ATOM 1621 N N . ILE A 1 209 ? -1.513 -11.050 -1.506 1.00 97.06 209 ILE A N 1
ATOM 1622 C CA . ILE A 1 209 ? -1.085 -10.801 -2.877 1.00 97.06 209 ILE A CA 1
ATOM 1623 C C . ILE A 1 209 ? -1.437 -12.049 -3.672 1.00 97.06 209 ILE A C 1
ATOM 1625 O O . ILE A 1 209 ? -1.002 -13.152 -3.348 1.00 97.06 209 ILE A O 1
ATOM 1629 N N . THR A 1 210 ? -2.296 -11.875 -4.665 1.00 96.69 210 THR A N 1
ATOM 1630 C CA . THR A 1 210 ? -2.841 -12.978 -5.470 1.00 96.69 210 THR A CA 1
ATOM 1631 C C . THR A 1 210 ? -2.226 -13.055 -6.852 1.00 96.69 210 THR A C 1
ATOM 1633 O O . THR A 1 210 ? -2.233 -14.127 -7.444 1.00 96.69 210 THR A O 1
ATOM 1636 N N . ASP A 1 211 ? -1.698 -11.934 -7.338 1.00 97.31 211 ASP A N 1
ATOM 1637 C CA . ASP A 1 211 ? -1.046 -11.833 -8.633 1.00 97.31 211 ASP A CA 1
ATOM 1638 C C . ASP A 1 211 ? 0.013 -10.723 -8.602 1.00 97.31 211 ASP A C 1
ATOM 1640 O O . ASP A 1 211 ? -0.105 -9.762 -7.826 1.00 97.31 211 ASP A O 1
ATOM 1644 N N . GLY A 1 212 ? 1.025 -10.856 -9.451 1.00 96.88 212 GLY A N 1
ATOM 1645 C CA . GLY A 1 212 ? 2.128 -9.925 -9.608 1.00 96.88 212 GLY A CA 1
ATOM 1646 C C . GLY A 1 212 ? 2.733 -10.031 -11.005 1.00 96.88 212 GLY A C 1
ATOM 1647 O O . GLY A 1 212 ? 3.220 -11.092 -11.386 1.00 96.88 212 GLY A O 1
ATOM 1648 N N . TRP A 1 213 ? 2.734 -8.931 -11.759 1.00 96.88 213 TRP A N 1
ATOM 1649 C CA . TRP A 1 213 ? 3.225 -8.901 -13.140 1.00 96.88 213 TRP A CA 1
ATOM 1650 C C . TRP A 1 213 ? 4.014 -7.624 -13.433 1.00 96.88 213 TRP A C 1
ATOM 1652 O O . TRP A 1 213 ? 3.763 -6.572 -12.845 1.00 96.88 213 TRP A O 1
ATOM 1662 N N . GLY A 1 214 ? 4.971 -7.717 -14.355 1.00 94.12 214 GLY A N 1
ATOM 1663 C CA . GLY A 1 214 ? 5.624 -6.560 -14.960 1.00 94.12 214 GLY A CA 1
ATOM 1664 C C . GLY A 1 214 ? 4.864 -6.125 -16.209 1.00 94.12 214 GLY A C 1
ATOM 1665 O O . GLY A 1 214 ? 4.551 -6.947 -17.065 1.00 94.12 214 GLY A O 1
ATOM 1666 N N . GLU A 1 215 ? 4.580 -4.838 -16.333 1.00 91.88 215 GLU A N 1
ATOM 1667 C CA . GLU A 1 215 ? 3.990 -4.247 -17.534 1.00 91.88 215 GLU A CA 1
ATOM 1668 C C . GLU A 1 215 ? 4.777 -3.007 -17.949 1.00 91.88 215 GLU A C 1
ATOM 1670 O O . GLU A 1 215 ? 5.385 -2.337 -17.114 1.00 91.88 215 GLU A O 1
ATOM 1675 N N . ARG A 1 216 ? 4.770 -2.671 -19.240 1.00 88.69 216 ARG A N 1
ATOM 1676 C CA . ARG A 1 216 ? 5.372 -1.417 -19.702 1.00 88.69 216 ARG A CA 1
ATOM 1677 C C . ARG A 1 216 ? 4.578 -0.244 -19.141 1.00 88.69 216 ARG A C 1
ATOM 1679 O O . ARG A 1 216 ? 3.353 -0.264 -19.155 1.00 88.69 216 ARG A O 1
ATOM 1686 N N . ALA A 1 217 ? 5.257 0.779 -18.639 1.00 79.62 217 ALA A N 1
ATOM 1687 C CA . ALA A 1 217 ? 4.632 2.014 -18.180 1.00 79.62 217 ALA A CA 1
ATOM 1688 C C . ALA A 1 217 ? 4.267 2.918 -19.375 1.00 79.62 217 ALA A C 1
ATOM 1690 O O . ALA A 1 217 ? 4.726 4.051 -19.478 1.00 79.62 217 ALA A O 1
ATOM 1691 N N . ASP A 1 218 ? 3.475 2.411 -20.315 1.00 68.56 218 ASP A N 1
ATOM 1692 C CA . ASP A 1 218 ? 2.894 3.190 -21.403 1.00 68.56 218 ASP A CA 1
ATOM 1693 C C . ASP A 1 218 ? 1.713 4.046 -20.890 1.00 68.56 218 ASP A C 1
ATOM 1695 O O . ASP A 1 218 ? 0.933 3.626 -20.032 1.00 68.56 218 ASP A O 1
ATOM 1699 N N . GLY A 1 219 ? 1.598 5.291 -21.371 1.00 54.72 219 GLY A N 1
ATOM 1700 C CA . GLY A 1 219 ? 0.505 6.210 -21.000 1.00 54.72 219 GLY A CA 1
ATOM 1701 C C . GLY A 1 219 ? 0.841 7.314 -19.981 1.00 54.72 219 GLY A C 1
ATOM 1702 O O . GLY A 1 219 ? -0.067 7.965 -19.458 1.00 54.72 219 GLY A O 1
ATOM 1703 N N . GLU A 1 220 ? 2.122 7.577 -19.701 1.00 52.44 220 GLU A N 1
ATOM 1704 C CA . GLU A 1 220 ? 2.582 8.792 -19.000 1.00 52.44 220 GLU A CA 1
ATOM 1705 C C . GLU A 1 220 ? 3.075 9.875 -19.998 1.00 52.44 220 GLU A C 1
ATOM 1707 O O . GLU A 1 220 ? 4.198 10.366 -19.875 1.00 52.44 220 GLU A O 1
ATOM 1712 N N . GLY A 1 221 ? 2.261 10.235 -21.003 1.00 47.31 221 GLY A N 1
ATOM 1713 C CA . GLY A 1 221 ? 2.590 11.280 -22.003 1.00 47.31 221 GLY A CA 1
ATOM 1714 C C . GLY A 1 221 ? 2.763 12.683 -21.386 1.00 47.31 221 GLY A C 1
ATOM 1715 O O . GLY A 1 221 ? 2.335 12.914 -20.253 1.00 47.31 221 GLY A O 1
ATOM 1716 N N . GLU A 1 222 ? 3.394 13.666 -22.033 1.00 35.09 222 GLU A N 1
ATOM 1717 C CA . GLU A 1 222 ? 3.424 13.971 -23.479 1.00 35.09 222 GLU A CA 1
ATOM 1718 C C . GLU A 1 222 ? 4.371 13.110 -24.337 1.00 35.09 222 GLU A C 1
ATOM 1720 O O . GLU A 1 222 ? 5.386 12.605 -23.858 1.00 35.09 222 GLU A O 1
ATOM 1725 N N . GLU A 1 223 ? 3.938 12.890 -25.582 1.00 47.56 223 GLU A N 1
ATOM 1726 C CA . GLU A 1 223 ? 4.576 12.115 -26.652 1.00 47.56 223 GLU A CA 1
ATOM 1727 C C . GLU A 1 223 ? 5.813 12.838 -27.196 1.00 47.56 223 GLU A C 1
ATOM 1729 O O . GLU A 1 223 ? 5.816 13.278 -28.338 1.00 47.56 223 GLU A O 1
ATOM 1734 N N . ASP A 1 224 ? 6.864 12.955 -26.392 1.00 42.50 224 ASP A N 1
ATOM 1735 C CA . ASP A 1 224 ? 8.158 13.411 -26.892 1.00 42.50 224 ASP A CA 1
ATOM 1736 C C . ASP A 1 224 ? 9.184 12.274 -26.775 1.00 42.50 224 ASP A C 1
ATOM 1738 O O . ASP A 1 224 ? 9.462 11.763 -25.689 1.00 42.50 224 ASP A O 1
ATOM 1742 N N . ASP A 1 225 ? 9.692 11.893 -27.950 1.00 43.47 225 ASP A N 1
ATOM 1743 C CA . ASP A 1 225 ? 10.879 11.097 -28.269 1.00 43.47 225 ASP A CA 1
ATOM 1744 C C . ASP A 1 225 ? 11.015 9.687 -27.681 1.00 43.47 225 ASP A C 1
ATOM 1746 O O . ASP A 1 225 ? 11.436 9.514 -26.544 1.00 43.47 225 ASP A O 1
ATOM 1750 N N . GLN A 1 226 ? 10.756 8.681 -28.537 1.00 46.19 226 GLN A N 1
ATOM 1751 C CA . GLN A 1 226 ? 11.504 7.415 -28.750 1.00 46.19 226 GLN A CA 1
ATOM 1752 C C . GLN A 1 226 ? 12.067 6.603 -27.558 1.00 46.19 226 GLN A C 1
ATOM 1754 O O . GLN A 1 226 ? 12.786 5.628 -27.772 1.00 46.19 226 GLN A O 1
ATOM 1759 N N . GLY A 1 227 ? 11.728 6.926 -26.316 1.00 53.25 227 GLY A N 1
ATOM 1760 C CA . GLY A 1 227 ? 12.145 6.202 -25.127 1.00 53.25 227 GLY A CA 1
ATOM 1761 C C . GLY A 1 227 ? 11.272 4.973 -24.926 1.00 53.25 227 GLY A C 1
ATOM 1762 O O . GLY A 1 227 ? 10.050 5.079 -24.808 1.00 53.25 227 GLY A O 1
ATOM 1763 N N . GLU A 1 228 ? 11.888 3.794 -24.871 1.00 59.41 228 GLU A N 1
ATOM 1764 C CA . GLU A 1 228 ? 11.177 2.575 -24.497 1.00 59.41 228 GLU A CA 1
ATOM 1765 C C . GLU A 1 228 ? 10.539 2.745 -23.110 1.00 59.41 228 GLU A C 1
ATOM 1767 O O . GLU A 1 228 ? 11.204 3.094 -22.134 1.00 59.41 228 GLU A O 1
ATOM 1772 N N . ALA A 1 229 ? 9.228 2.505 -23.013 1.00 74.31 229 ALA A N 1
ATOM 1773 C CA . ALA A 1 229 ? 8.516 2.588 -21.745 1.00 74.31 229 ALA A CA 1
ATOM 1774 C C . ALA A 1 229 ? 9.081 1.565 -20.751 1.00 74.31 229 ALA A C 1
ATOM 1776 O O . ALA A 1 229 ? 9.040 0.354 -21.011 1.00 74.31 229 ALA A O 1
ATOM 1777 N N . ALA A 1 230 ? 9.560 2.072 -19.612 1.00 85.81 230 ALA A N 1
ATOM 1778 C CA . ALA A 1 230 ? 10.159 1.262 -18.565 1.00 85.81 230 ALA A CA 1
ATOM 1779 C C . ALA A 1 230 ? 9.150 0.274 -17.954 1.00 85.81 230 ALA A C 1
ATOM 1781 O O . ALA A 1 230 ? 7.954 0.561 -17.839 1.00 85.81 230 ALA A O 1
ATOM 1782 N N . VAL A 1 231 ? 9.625 -0.896 -17.539 1.00 90.38 231 VAL A N 1
ATOM 1783 C CA . VAL A 1 231 ? 8.821 -1.946 -16.910 1.00 90.38 231 VAL A CA 1
ATOM 1784 C C . VAL A 1 231 ? 8.472 -1.548 -15.479 1.00 90.38 231 VAL A C 1
ATOM 1786 O O . VAL A 1 231 ? 9.346 -1.327 -14.644 1.00 90.38 231 VAL A O 1
ATOM 1789 N N . ARG A 1 232 ? 7.177 -1.508 -15.169 1.00 92.56 232 ARG A N 1
ATOM 1790 C CA . ARG A 1 232 ? 6.634 -1.298 -13.828 1.00 92.56 232 ARG A CA 1
ATOM 1791 C C . ARG A 1 232 ? 5.961 -2.572 -13.340 1.00 92.56 232 ARG A C 1
ATOM 1793 O O . ARG A 1 232 ? 5.090 -3.118 -14.010 1.00 92.56 232 ARG A O 1
ATOM 1800 N N . TRP A 1 233 ? 6.310 -3.003 -12.137 1.00 95.50 233 TRP A N 1
ATOM 1801 C CA . TRP A 1 233 ? 5.630 -4.107 -11.475 1.00 95.50 233 TRP A CA 1
ATOM 1802 C C . TRP A 1 233 ? 4.302 -3.662 -10.878 1.00 95.50 233 TRP A C 1
ATOM 1804 O O . TRP A 1 233 ? 4.194 -2.570 -10.312 1.00 95.50 233 TRP A O 1
ATOM 1814 N N . LYS A 1 234 ? 3.307 -4.537 -10.974 1.00 96.19 234 LYS A N 1
ATOM 1815 C CA . LYS A 1 234 ? 1.966 -4.414 -10.410 1.00 96.19 234 LYS A CA 1
ATOM 1816 C C . LYS A 1 234 ? 1.668 -5.612 -9.535 1.00 96.19 234 LYS A C 1
ATOM 1818 O O . LYS A 1 234 ? 2.162 -6.704 -9.793 1.00 96.19 234 LYS A O 1
ATOM 1823 N N . PHE A 1 235 ? 0.834 -5.394 -8.528 1.00 97.94 235 PHE A N 1
ATOM 1824 C CA . PHE A 1 235 ? 0.401 -6.424 -7.597 1.00 97.94 235 PHE A CA 1
ATOM 1825 C C . PHE A 1 235 ? -1.095 -6.307 -7.329 1.00 97.94 235 PHE A C 1
ATOM 1827 O O . PHE A 1 235 ? -1.604 -5.205 -7.099 1.00 97.94 235 PHE A O 1
ATOM 1834 N N . ARG A 1 236 ? -1.787 -7.451 -7.335 1.00 98.00 236 ARG A N 1
ATOM 1835 C CA . ARG A 1 236 ? -3.205 -7.572 -6.978 1.00 98.00 236 ARG A CA 1
ATOM 1836 C C . ARG A 1 236 ? -3.338 -8.012 -5.524 1.00 98.00 236 ARG A C 1
ATOM 1838 O O . ARG A 1 236 ? -3.088 -9.171 -5.189 1.00 98.00 236 ARG A O 1
ATOM 1845 N N . PHE A 1 237 ? -3.794 -7.097 -4.683 1.00 97.94 237 PHE A N 1
ATOM 1846 C CA . PHE A 1 237 ? -4.124 -7.325 -3.283 1.00 97.94 237 PHE A CA 1
ATOM 1847 C C . PHE A 1 237 ? -5.602 -7.688 -3.150 1.00 97.94 237 PHE A C 1
ATOM 1849 O O . PHE A 1 237 ? -6.463 -6.975 -3.666 1.00 97.94 237 PHE A O 1
ATOM 1856 N N . GLU A 1 238 ? -5.901 -8.767 -2.434 1.00 97.25 238 GLU A N 1
ATOM 1857 C CA . GLU A 1 238 ? -7.266 -9.240 -2.210 1.00 97.25 238 GLU A CA 1
ATOM 1858 C C . GLU A 1 238 ? -7.505 -9.622 -0.745 1.00 97.25 238 GLU A C 1
ATOM 1860 O O . GLU A 1 238 ? -6.712 -10.346 -0.138 1.00 97.25 238 GLU A O 1
ATOM 1865 N N . VAL A 1 239 ? -8.617 -9.157 -0.173 1.00 94.06 239 VAL A N 1
ATOM 1866 C CA . VAL A 1 239 ? -9.082 -9.628 1.139 1.00 94.06 239 VAL A CA 1
ATOM 1867 C C . VAL A 1 239 ? -9.705 -11.007 0.965 1.00 94.06 239 VAL A C 1
ATOM 1869 O O . VAL A 1 239 ? -10.692 -11.155 0.243 1.00 94.06 239 VAL A O 1
ATOM 1872 N N . ARG A 1 240 ? -9.188 -12.013 1.673 1.00 82.94 240 ARG A N 1
ATOM 1873 C CA . ARG A 1 240 ? -9.895 -13.288 1.841 1.00 82.94 240 ARG A CA 1
ATOM 1874 C C . ARG A 1 240 ? -10.629 -13.265 3.169 1.00 82.94 240 ARG A C 1
ATOM 1876 O O . ARG A 1 240 ? -10.004 -13.122 4.215 1.00 82.94 240 ARG A O 1
ATOM 1883 N N . LEU A 1 241 ? -11.952 -13.381 3.111 1.00 62.41 241 LEU A N 1
ATOM 1884 C CA . LEU A 1 241 ? -12.733 -13.751 4.284 1.00 62.41 241 LEU A CA 1
ATOM 1885 C C . LEU A 1 241 ? -12.392 -15.215 4.581 1.00 62.41 241 LEU A C 1
ATOM 1887 O O . LEU A 1 241 ? -12.582 -16.063 3.708 1.00 62.41 241 LEU A O 1
ATOM 1891 N N . MET A 1 242 ? -11.793 -15.464 5.747 1.00 49.88 242 MET A N 1
ATOM 1892 C CA . MET A 1 242 ? -11.685 -16.814 6.305 1.00 49.88 242 MET A CA 1
ATOM 1893 C C . MET A 1 242 ? -13.043 -17.271 6.825 1.00 49.88 242 MET A C 1
ATOM 18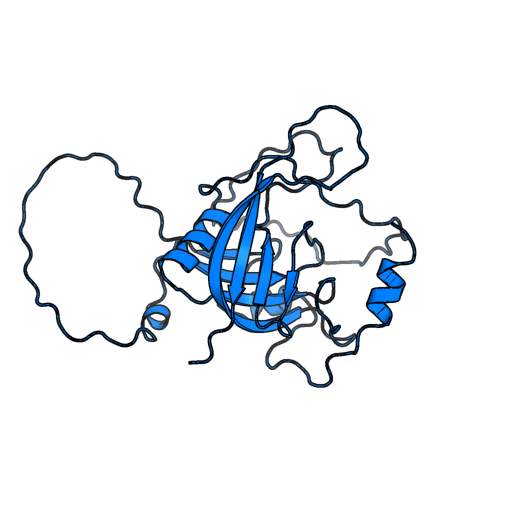95 O O . MET A 1 242 ? -13.803 -16.395 7.302 1.00 49.88 242 MET A O 1
#

Radius of gyration: 20.57 Å; chains: 1; bounding box: 48×67×46 Å

Secondary structure (DSSP, 8-state):
--SHHHHHHHHSPBPSS--SSEESSHHHHHHH-TT---SS-SEEEESSPPPTTTGGGS--------------------------EEEEEEE-S-PPTT-EEEGGGTEEEEE---SEE-TT----------S-----------------PPPPPPEE-S---TTSHHHHHHHHHHHHT--EEEEEETT-SSSSSB--TT-SEEEEEEEEEEEEEEEE-TT-----S-PPPPEEEEEEEEPPP-

pLDDT: mean 72.44, std 24.48, range [24.91, 98.0]